Protein AF-A0A7J3M0U5-F1 (afdb_monomer_lite)

pLDDT: mean 81.84, std 6.8, range [41.41, 93.44]

Organism: Archaeoglobus fulgidus (NCBI:txid2234)

Secondary structure (DSSP, 8-state):
--EEEEEEETTEEEEEEHHHHHHHHHHHHHHHHHTSTHHHHHHHHIIIIIS-HHHHHHHTTT----BTTBS-HHHHHHHHHHHHHHHHHHHHHHHHHHHHHHTT---HHHHHHHHHHHHHHHHHHHHHHTT---HHHHHHHHHHHHHHHHHHHHHHTSHHHHHHTHHHHHHHHHHHHHHHHHHHTT-GGG----EEEEE-SSEEEEEETTEEEEEESSHHHHH--

Structure (mmCIF, N/CA/C/O backbone):
data_AF-A0A7J3M0U5-F1
#
_entry.id   AF-A0A7J3M0U5-F1
#
loop_
_atom_site.group_PDB
_atom_site.id
_atom_site.type_symbol
_atom_site.label_atom_id
_atom_site.label_alt_id
_atom_site.label_comp_id
_atom_site.label_asym_id
_atom_site.label_entity_id
_atom_site.label_seq_id
_atom_site.pdbx_PDB_ins_code
_atom_site.Cartn_x
_atom_site.Cartn_y
_atom_site.Cartn_z
_atom_site.occupancy
_atom_site.B_iso_or_equiv
_atom_site.auth_seq_id
_atom_site.auth_comp_id
_atom_site.auth_asym_id
_atom_site.auth_atom_id
_atom_site.pdbx_PDB_model_num
ATOM 1 N N . MET A 1 1 ? -5.307 12.695 -30.907 1.00 56.38 1 MET A N 1
ATOM 2 C CA . MET A 1 1 ? -5.272 14.128 -30.513 1.00 56.38 1 MET A CA 1
ATOM 3 C C . MET A 1 1 ? -5.378 14.338 -28.991 1.00 56.38 1 MET A C 1
ATOM 5 O O . MET A 1 1 ? -5.783 15.409 -28.566 1.00 56.38 1 MET A O 1
ATOM 9 N N . LEU A 1 2 ? -4.979 13.369 -28.152 1.00 79.44 2 LEU A N 1
ATOM 10 C CA . LEU A 1 2 ? -4.813 13.572 -26.697 1.00 79.44 2 LEU A CA 1
ATOM 11 C C . LEU A 1 2 ? -3.497 12.960 -26.191 1.00 79.44 2 LEU A C 1
ATOM 13 O O . LEU A 1 2 ? -3.316 12.782 -24.990 1.00 79.44 2 LEU A O 1
ATOM 17 N N . ASP A 1 3 ? -2.596 12.602 -27.104 1.00 85.06 3 ASP A N 1
ATOM 18 C CA . ASP A 1 3 ? -1.320 11.993 -26.756 1.00 85.06 3 ASP A CA 1
ATOM 19 C C . ASP A 1 3 ? -0.352 13.112 -26.386 1.00 85.06 3 ASP A C 1
ATOM 21 O O . ASP A 1 3 ? -0.123 14.038 -27.165 1.00 85.06 3 ASP A O 1
ATOM 25 N N . VAL A 1 4 ? 0.150 13.052 -25.159 1.00 86.69 4 VAL A N 1
ATOM 26 C CA . VAL A 1 4 ? 1.095 14.016 -24.604 1.00 86.69 4 VAL A CA 1
ATOM 27 C C . VAL A 1 4 ? 2.459 13.362 -24.495 1.00 86.69 4 VAL A C 1
ATOM 29 O O . VAL A 1 4 ? 2.565 12.177 -24.174 1.00 86.69 4 VAL A O 1
ATOM 32 N N . VAL A 1 5 ? 3.509 14.135 -24.762 1.00 86.81 5 VAL A N 1
ATOM 33 C CA . VAL A 1 5 ? 4.883 13.692 -24.520 1.00 86.81 5 VAL A CA 1
ATOM 34 C C . VAL A 1 5 ? 5.078 13.621 -23.010 1.00 86.81 5 VAL A C 1
ATOM 36 O O . VAL A 1 5 ? 5.038 14.635 -22.319 1.00 86.81 5 VAL A O 1
ATOM 39 N N . TRP A 1 6 ? 5.224 12.404 -22.500 1.00 82.94 6 TRP A N 1
ATOM 40 C CA . TRP A 1 6 ? 5.430 12.124 -21.084 1.00 82.94 6 TRP A CA 1
ATOM 41 C C . TRP A 1 6 ? 6.911 12.235 -20.709 1.00 82.94 6 TRP A C 1
ATOM 43 O O . TRP A 1 6 ? 7.239 12.772 -19.654 1.00 82.94 6 TRP A O 1
ATOM 53 N N . ALA A 1 7 ? 7.804 11.777 -21.589 1.00 82.56 7 ALA A N 1
ATOM 54 C CA . ALA A 1 7 ? 9.244 11.976 -21.465 1.00 82.56 7 ALA A CA 1
ATOM 55 C C . ALA A 1 7 ? 9.911 11.989 -22.844 1.00 82.56 7 ALA A C 1
ATOM 57 O O . ALA A 1 7 ? 9.445 11.327 -23.769 1.00 82.56 7 ALA A O 1
ATOM 58 N N . ASP A 1 8 ? 11.019 12.714 -22.954 1.00 83.44 8 ASP A N 1
ATOM 59 C CA . ASP A 1 8 ? 11.933 12.655 -24.092 1.00 83.44 8 ASP A CA 1
ATOM 60 C C . ASP A 1 8 ? 13.267 12.105 -23.584 1.00 83.44 8 ASP A C 1
ATOM 62 O O . ASP A 1 8 ? 13.863 12.659 -22.657 1.00 83.44 8 ASP A O 1
ATOM 66 N N . ILE A 1 9 ? 13.681 10.962 -24.127 1.00 80.12 9 ILE A N 1
ATOM 67 C CA . ILE A 1 9 ? 14.931 10.302 -23.762 1.00 80.12 9 ILE A CA 1
ATOM 68 C C . ILE A 1 9 ? 15.714 10.066 -25.045 1.00 80.12 9 ILE A C 1
ATOM 70 O O . ILE A 1 9 ? 15.295 9.278 -25.891 1.00 80.12 9 ILE A O 1
ATOM 74 N N . ASP A 1 10 ? 16.856 10.743 -25.170 1.00 74.19 10 ASP A N 1
ATOM 75 C CA . ASP A 1 10 ? 17.767 10.613 -26.316 1.00 74.19 10 ASP A CA 1
ATOM 76 C C . ASP A 1 10 ? 17.067 10.832 -27.676 1.00 74.19 10 ASP A C 1
ATOM 78 O O . ASP A 1 10 ? 17.268 10.095 -28.638 1.00 74.19 10 ASP A O 1
ATOM 82 N N . GLY A 1 11 ? 16.156 11.814 -27.743 1.00 76.19 11 GLY A N 1
ATOM 83 C CA . GLY A 1 11 ? 15.378 12.137 -28.944 1.00 76.19 11 GLY A CA 1
ATOM 84 C C . GLY A 1 11 ? 14.207 11.188 -29.215 1.00 76.19 11 GLY A C 1
ATOM 85 O O . GLY A 1 11 ? 13.473 11.373 -30.188 1.00 76.19 11 GLY A O 1
ATOM 86 N N . THR A 1 12 ? 14.000 10.177 -28.365 1.00 79.44 12 THR A N 1
ATOM 87 C CA . THR A 1 12 ? 12.830 9.301 -28.424 1.00 79.44 12 THR A CA 1
ATOM 88 C C . THR A 1 12 ? 11.736 9.832 -27.506 1.00 79.44 12 THR A C 1
ATOM 90 O O . THR A 1 12 ? 11.841 9.772 -26.278 1.00 79.44 12 THR A O 1
ATOM 93 N N . GLN A 1 13 ? 10.647 10.305 -28.110 1.00 84.25 13 GLN A N 1
ATOM 94 C CA . GLN A 1 13 ? 9.484 10.799 -27.379 1.00 84.25 13 GLN A CA 1
ATOM 95 C C . GLN A 1 13 ? 8.579 9.649 -26.941 1.00 84.25 13 GLN A C 1
ATOM 97 O O . GLN A 1 13 ? 7.956 8.966 -27.757 1.00 84.25 13 GLN A O 1
ATOM 102 N N . ILE A 1 14 ? 8.466 9.469 -25.629 1.00 83.81 14 ILE A N 1
ATOM 103 C CA . ILE A 1 14 ? 7.498 8.571 -25.010 1.00 83.81 14 ILE A CA 1
ATOM 104 C C . ILE A 1 14 ? 6.191 9.336 -24.874 1.00 83.81 14 ILE A C 1
ATOM 106 O O . ILE A 1 14 ? 6.097 10.302 -24.115 1.00 83.81 14 ILE A O 1
ATOM 110 N N . THR A 1 15 ? 5.175 8.901 -25.609 1.00 86.88 15 THR A N 1
ATOM 111 C CA . THR A 1 15 ? 3.845 9.507 -25.576 1.00 86.88 15 THR A CA 1
ATOM 112 C C . THR A 1 15 ? 2.877 8.659 -24.764 1.00 86.88 15 THR A C 1
ATOM 114 O O . THR A 1 15 ? 2.930 7.429 -24.780 1.00 86.88 15 THR A O 1
ATOM 117 N N . VAL A 1 16 ? 1.990 9.330 -24.033 1.00 86.94 16 VAL A N 1
ATOM 118 C CA . VAL A 1 16 ? 0.919 8.704 -23.254 1.00 86.94 16 VAL A CA 1
ATOM 119 C C . VAL A 1 16 ? -0.384 9.421 -23.567 1.00 86.94 16 VAL A C 1
ATOM 121 O O . VAL A 1 16 ? -0.421 10.644 -23.693 1.00 86.94 16 VAL A O 1
ATOM 124 N N . ASN A 1 17 ? -1.478 8.672 -23.672 1.00 90.62 17 ASN A N 1
ATOM 125 C CA . ASN A 1 17 ? -2.790 9.266 -23.869 1.00 90.62 17 ASN A CA 1
ATOM 126 C C . ASN A 1 17 ? -3.276 9.950 -22.578 1.00 90.62 17 ASN A C 1
ATOM 128 O O . ASN A 1 17 ? -3.555 9.281 -21.580 1.00 90.62 17 ASN A O 1
ATOM 132 N N . ALA A 1 18 ? -3.406 11.277 -22.597 1.00 88.56 18 ALA A N 1
ATOM 133 C CA . ALA A 1 18 ? -3.735 12.081 -21.420 1.00 88.56 18 ALA A CA 1
ATOM 134 C C . ALA A 1 18 ? -5.105 11.740 -20.813 1.00 88.56 18 ALA A C 1
ATOM 136 O O . ALA A 1 18 ? -5.267 11.794 -19.594 1.00 88.56 18 ALA A O 1
ATOM 137 N N . LEU A 1 19 ? -6.087 11.358 -21.635 1.00 90.44 19 LEU A N 1
ATOM 138 C CA . LEU A 1 19 ? -7.418 10.987 -21.150 1.00 90.44 19 LEU A CA 1
ATOM 139 C C . LEU A 1 19 ? -7.393 9.641 -20.429 1.00 90.44 19 LEU A C 1
ATOM 141 O O . LEU A 1 19 ? -7.948 9.522 -19.339 1.00 90.44 19 LEU A O 1
ATOM 145 N N . VAL A 1 20 ? -6.722 8.644 -21.011 1.00 90.44 20 VAL A N 1
ATOM 146 C CA . VAL A 1 20 ? -6.540 7.334 -20.367 1.00 90.44 20 VAL A CA 1
ATOM 147 C C . VAL A 1 20 ? -5.774 7.499 -19.058 1.00 90.44 20 VAL A C 1
ATOM 149 O O . VAL A 1 20 ? -6.175 6.929 -18.045 1.00 90.44 20 VAL A O 1
ATOM 152 N N . TYR A 1 21 ? -4.731 8.332 -19.058 1.00 89.19 21 TYR A N 1
ATOM 153 C CA . TYR A 1 21 ? -3.980 8.674 -17.854 1.00 89.19 21 TYR A CA 1
ATOM 154 C C . TYR A 1 21 ? -4.901 9.272 -16.783 1.00 89.19 21 TYR A C 1
ATOM 156 O O . TYR A 1 21 ? -5.018 8.719 -15.692 1.00 89.19 21 TYR A O 1
ATOM 164 N N . LEU A 1 22 ? -5.648 10.332 -17.104 1.00 90.62 22 LEU A N 1
ATOM 165 C CA . LEU A 1 22 ? -6.556 10.985 -16.160 1.00 90.62 22 LEU A CA 1
ATOM 166 C C . LEU A 1 22 ? -7.605 10.022 -15.580 1.00 90.62 22 LEU A C 1
ATOM 168 O O . LEU A 1 22 ? -7.763 9.943 -14.361 1.00 90.62 22 LEU A O 1
ATOM 172 N N . LEU A 1 23 ? -8.307 9.276 -16.437 1.00 93.44 23 LEU A N 1
ATOM 173 C CA . LEU A 1 23 ? -9.351 8.342 -16.008 1.00 93.44 23 LEU A CA 1
ATOM 174 C C . LEU A 1 23 ? -8.785 7.231 -15.118 1.00 93.44 23 LEU A C 1
ATOM 176 O O . LEU A 1 23 ? -9.397 6.873 -14.108 1.00 93.44 23 LEU A O 1
ATOM 180 N N . TRP A 1 24 ? -7.595 6.728 -15.448 1.00 92.44 24 TRP A N 1
ATOM 181 C CA . TRP A 1 24 ? -6.923 5.718 -14.640 1.00 92.44 24 TRP A CA 1
ATOM 182 C C . TRP A 1 24 ? -6.535 6.256 -13.263 1.00 92.44 24 TRP A C 1
ATOM 184 O O . TRP A 1 24 ? -6.755 5.579 -12.262 1.00 92.44 24 TRP A O 1
ATOM 194 N N . PHE A 1 25 ? -6.012 7.481 -13.174 1.00 88.94 25 PHE A N 1
ATOM 195 C CA . PHE A 1 25 ? -5.648 8.077 -11.886 1.00 88.94 25 PHE A CA 1
ATOM 196 C C . PHE A 1 25 ? -6.859 8.413 -11.013 1.00 88.94 25 PHE A C 1
ATOM 198 O O . PHE A 1 25 ? -6.782 8.250 -9.795 1.00 88.94 25 PHE A O 1
ATOM 205 N N . ILE A 1 26 ? -7.993 8.800 -11.606 1.00 92.06 26 ILE A N 1
ATOM 206 C CA . ILE A 1 26 ? -9.265 8.931 -10.875 1.00 92.06 26 ILE A CA 1
ATOM 207 C C . ILE A 1 26 ? -9.662 7.577 -10.278 1.00 92.06 26 ILE A C 1
ATOM 209 O O . ILE A 1 26 ? -9.984 7.486 -9.090 1.00 92.06 26 ILE A O 1
ATOM 213 N N . TRP A 1 27 ? -9.587 6.511 -11.077 1.00 90.88 27 TRP A N 1
ATOM 214 C CA . TRP A 1 27 ? -9.896 5.161 -10.619 1.00 90.88 27 TRP A CA 1
ATOM 215 C C . TRP A 1 27 ? -8.934 4.681 -9.519 1.00 90.88 27 TRP A C 1
ATOM 217 O O . TRP A 1 27 ? -9.378 4.208 -8.474 1.00 90.88 27 TRP A O 1
ATOM 227 N N . VAL A 1 28 ? -7.626 4.893 -9.684 1.00 89.50 28 VAL A N 1
ATOM 228 C CA . VAL A 1 28 ? -6.603 4.601 -8.666 1.00 89.50 28 VAL A CA 1
ATOM 229 C C . VAL A 1 28 ? -6.862 5.381 -7.374 1.00 89.50 28 VAL A C 1
ATOM 231 O O . VAL A 1 28 ? -6.772 4.807 -6.289 1.00 89.50 28 VAL A O 1
ATOM 234 N N . GLY A 1 29 ? -7.226 6.664 -7.462 1.00 87.50 29 GLY A N 1
ATOM 235 C CA . GLY A 1 29 ? -7.587 7.486 -6.304 1.00 87.50 29 GLY A CA 1
ATOM 236 C C . GLY A 1 29 ? -8.797 6.930 -5.550 1.00 87.50 29 GLY A C 1
ATOM 237 O O . GLY A 1 29 ? -8.783 6.836 -4.320 1.00 87.50 29 GLY A O 1
ATOM 238 N N . TRP A 1 30 ? -9.815 6.468 -6.277 1.00 88.44 30 TRP A N 1
ATOM 239 C CA . TRP A 1 30 ? -10.961 5.789 -5.678 1.00 88.44 30 TRP A CA 1
ATOM 240 C C . TRP A 1 30 ? -10.560 4.486 -4.966 1.00 88.44 30 TRP A C 1
ATOM 242 O O . TRP A 1 30 ? -10.993 4.245 -3.833 1.00 88.44 30 TRP A O 1
ATOM 252 N N . ILE A 1 31 ? -9.670 3.684 -5.555 1.00 86.12 31 ILE A N 1
ATOM 253 C CA . ILE A 1 31 ? -9.140 2.466 -4.922 1.00 86.12 31 ILE A CA 1
ATOM 254 C C . ILE A 1 31 ? -8.344 2.791 -3.651 1.00 86.12 31 ILE A C 1
ATOM 256 O O . ILE A 1 31 ? -8.542 2.140 -2.623 1.00 86.12 31 ILE A O 1
ATOM 260 N N . PHE A 1 32 ? -7.505 3.829 -3.669 1.00 81.12 32 PHE A N 1
ATOM 261 C CA . PHE A 1 32 ? -6.807 4.295 -2.467 1.00 81.12 32 PHE A CA 1
ATOM 262 C C . PHE A 1 32 ? -7.780 4.671 -1.343 1.00 81.12 32 PHE A C 1
ATOM 264 O O . PHE A 1 32 ? -7.514 4.368 -0.182 1.00 81.12 32 PHE A O 1
ATOM 271 N N . SER A 1 33 ? -8.925 5.274 -1.677 1.00 78.44 33 SER A N 1
ATOM 272 C CA . SER A 1 33 ? -9.932 5.668 -0.682 1.00 78.44 33 SER A CA 1
ATOM 273 C C . SER A 1 33 ? -10.712 4.493 -0.073 1.00 78.44 33 SER A C 1
ATOM 275 O O . SER A 1 33 ? -11.221 4.606 1.041 1.00 78.44 33 SER A O 1
ATOM 277 N N . THR A 1 34 ? -10.804 3.364 -0.782 1.00 77.94 34 THR A N 1
ATOM 278 C CA . THR A 1 34 ? -11.661 2.224 -0.409 1.00 77.94 34 THR A CA 1
ATOM 279 C C . THR A 1 34 ? -10.880 1.023 0.121 1.00 77.94 34 THR A C 1
ATOM 281 O O . THR A 1 34 ? -11.287 0.420 1.113 1.00 77.94 34 THR A O 1
ATOM 284 N N . VAL A 1 35 ? -9.763 0.680 -0.523 1.00 73.25 35 VAL A N 1
ATOM 285 C CA . VAL A 1 35 ? -8.939 -0.510 -0.237 1.00 73.25 35 VAL A CA 1
ATOM 286 C C . VAL A 1 35 ? -7.562 -0.123 0.327 1.00 73.25 35 VAL A C 1
ATOM 288 O O . VAL A 1 35 ? -6.865 -0.957 0.899 1.00 73.25 35 VAL A O 1
ATOM 291 N N . GLY A 1 36 ? -7.161 1.149 0.231 1.00 75.88 36 GLY A N 1
ATOM 292 C CA . GLY A 1 36 ? -5.897 1.639 0.783 1.00 75.88 36 GLY A CA 1
ATOM 293 C C . GLY A 1 36 ? -4.701 1.331 -0.120 1.00 75.88 36 GLY A C 1
ATOM 294 O O . GLY A 1 36 ? -4.696 1.692 -1.296 1.00 75.88 36 GLY A O 1
ATOM 295 N N . ALA A 1 37 ? -3.672 0.672 0.424 1.00 73.94 37 ALA A N 1
ATOM 296 C CA . ALA A 1 37 ? -2.373 0.472 -0.235 1.00 73.94 37 ALA A CA 1
ATOM 297 C C . ALA A 1 37 ? -2.440 -0.281 -1.582 1.00 73.94 37 ALA A C 1
ATOM 299 O O . ALA A 1 37 ? -1.549 -0.120 -2.415 1.00 73.94 37 ALA A O 1
ATOM 300 N N . PHE A 1 38 ? -3.519 -1.031 -1.841 1.00 78.81 38 PHE A N 1
ATOM 301 C CA . PHE A 1 38 ? -3.772 -1.673 -3.137 1.00 78.81 38 PHE A CA 1
ATOM 302 C C . PHE A 1 38 ? -3.800 -0.671 -4.308 1.00 78.81 38 PHE A C 1
ATOM 304 O O . PHE A 1 38 ? -3.402 -1.009 -5.422 1.00 78.81 38 PHE A O 1
ATOM 311 N N . GLY A 1 39 ? -4.179 0.589 -4.059 1.00 83.38 39 GLY A N 1
ATOM 312 C CA . GLY A 1 39 ? -4.137 1.642 -5.075 1.00 83.38 39 GLY A CA 1
ATOM 313 C C . GLY A 1 39 ? -2.733 1.873 -5.645 1.00 83.38 39 GLY A C 1
ATOM 314 O O . GLY A 1 39 ? -2.599 2.139 -6.837 1.00 83.38 39 GLY A O 1
ATOM 315 N N . GLY A 1 40 ? -1.678 1.697 -4.841 1.00 83.31 40 GLY A N 1
ATOM 316 C CA . GLY A 1 40 ? -0.290 1.848 -5.295 1.00 83.31 40 GLY A CA 1
ATOM 317 C C . GLY A 1 40 ? 0.124 0.738 -6.257 1.00 83.31 40 GLY A C 1
ATOM 318 O O . GLY A 1 40 ? 0.830 0.985 -7.233 1.00 83.31 40 GLY A O 1
ATOM 319 N N . ILE A 1 41 ? -0.399 -0.472 -6.044 1.00 82.81 41 ILE A N 1
ATOM 320 C CA . ILE A 1 41 ? -0.200 -1.597 -6.960 1.00 82.81 41 ILE A CA 1
ATOM 321 C C . ILE A 1 41 ? -0.892 -1.306 -8.294 1.00 82.81 41 ILE A C 1
ATOM 323 O O . ILE A 1 41 ? -0.276 -1.447 -9.349 1.00 82.81 41 ILE A O 1
ATOM 327 N N . MET A 1 42 ? -2.138 -0.823 -8.261 1.00 87.44 42 MET A N 1
ATOM 328 C CA . MET A 1 42 ? -2.875 -0.461 -9.477 1.00 87.44 42 MET A CA 1
ATOM 329 C C . MET A 1 42 ? -2.266 0.732 -10.226 1.00 87.44 42 MET A C 1
ATOM 331 O O . MET A 1 42 ? -2.313 0.767 -11.458 1.00 87.44 42 MET A O 1
ATOM 335 N N . ALA A 1 43 ? -1.646 1.678 -9.516 1.00 88.56 43 ALA A N 1
ATOM 336 C CA . ALA A 1 43 ? -0.833 2.722 -10.133 1.00 88.56 43 ALA A CA 1
ATOM 337 C C . ALA A 1 43 ? 0.347 2.102 -10.897 1.00 88.56 43 ALA A C 1
ATOM 339 O O . ALA A 1 43 ? 0.553 2.412 -12.069 1.00 88.56 43 ALA A O 1
ATOM 340 N N . GLY A 1 44 ? 1.070 1.159 -10.284 1.00 86.06 44 GLY A N 1
ATOM 341 C CA . GLY A 1 44 ? 2.156 0.426 -10.940 1.00 86.06 44 GLY A CA 1
ATOM 342 C C . GLY A 1 44 ? 1.713 -0.356 -12.174 1.00 86.06 44 GLY A C 1
ATOM 343 O O . GLY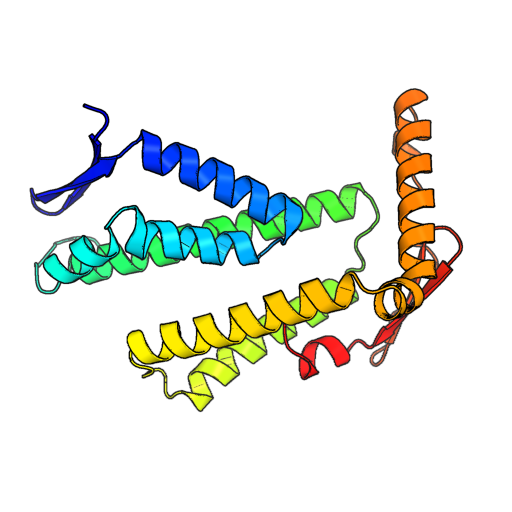 A 1 44 ? 2.344 -0.246 -13.224 1.00 86.06 44 GLY A O 1
ATOM 344 N N . VAL A 1 45 ? 0.594 -1.080 -12.083 1.00 85.81 45 VAL A N 1
ATOM 345 C CA . VAL A 1 45 ? 0.000 -1.796 -13.224 1.00 85.81 45 VAL A CA 1
ATOM 346 C C . VAL A 1 45 ? -0.352 -0.831 -14.357 1.00 85.81 45 VAL A C 1
ATOM 348 O O . VAL A 1 45 ? -0.048 -1.123 -15.514 1.00 85.81 45 VAL A O 1
ATOM 351 N N . GLY A 1 46 ? -0.925 0.333 -14.036 1.00 87.88 46 GLY A N 1
ATOM 352 C CA . GLY A 1 46 ? -1.240 1.378 -15.012 1.00 87.88 46 GLY A CA 1
ATOM 353 C C . GLY A 1 46 ? -0.019 1.834 -15.806 1.00 87.88 46 GLY A C 1
ATOM 354 O O . GLY A 1 46 ? -0.028 1.784 -17.032 1.00 87.88 46 GLY A O 1
ATOM 355 N N . HIS A 1 47 ? 1.065 2.192 -15.112 1.00 85.75 47 HIS A N 1
ATOM 356 C CA . HIS A 1 47 ? 2.310 2.619 -15.759 1.00 85.75 47 HIS A CA 1
ATOM 357 C C . HIS A 1 47 ? 2.931 1.526 -16.632 1.00 85.75 47 HIS A C 1
ATOM 359 O O . HIS A 1 47 ? 3.364 1.803 -17.748 1.00 85.75 47 HIS A O 1
ATOM 365 N N . LEU A 1 48 ? 2.964 0.285 -16.143 1.00 82.75 48 LEU A N 1
ATOM 366 C CA . LEU A 1 48 ? 3.629 -0.807 -16.851 1.00 82.75 48 LEU A CA 1
ATOM 367 C C . LEU A 1 48 ? 2.839 -1.301 -18.065 1.00 82.75 48 LEU A C 1
ATOM 369 O O . LEU A 1 48 ? 3.451 -1.570 -19.093 1.00 82.75 48 LEU A O 1
ATOM 373 N N . SER A 1 49 ? 1.514 -1.419 -17.951 1.00 82.88 49 SER A N 1
ATOM 374 C CA . SER A 1 49 ? 0.675 -2.075 -18.965 1.00 82.88 49 SER A CA 1
ATOM 375 C C . SER A 1 49 ? -0.259 -1.118 -19.704 1.00 82.88 49 SER A C 1
ATOM 377 O O . SER A 1 49 ? -0.278 -1.104 -20.927 1.00 82.88 49 SER A O 1
ATOM 379 N N . VAL A 1 50 ? -1.009 -0.279 -18.987 1.00 85.00 50 VAL A N 1
ATOM 380 C CA . VAL A 1 50 ? -2.083 0.541 -19.578 1.00 85.00 50 VAL A CA 1
ATOM 381 C C . VAL A 1 50 ? -1.533 1.740 -20.341 1.00 85.00 50 VAL A C 1
ATOM 383 O O . VAL A 1 50 ? -2.046 2.092 -21.398 1.00 85.00 50 VAL A O 1
ATOM 386 N N . PHE A 1 51 ? -0.476 2.361 -19.823 1.00 86.31 51 PHE A N 1
ATOM 387 C CA . PHE A 1 51 ? 0.189 3.491 -20.471 1.00 86.31 51 PHE A CA 1
ATOM 388 C C . PHE A 1 51 ? 1.325 3.050 -21.406 1.00 86.31 51 PHE A C 1
ATOM 390 O O . PHE A 1 51 ? 1.969 3.897 -22.015 1.00 86.31 51 PHE A O 1
ATOM 397 N N . GLY A 1 52 ? 1.606 1.742 -21.502 1.00 82.38 52 GLY A N 1
ATOM 398 C CA . GLY A 1 52 ? 2.644 1.187 -22.379 1.00 82.38 52 GLY A CA 1
ATOM 399 C C . GLY A 1 52 ? 4.083 1.567 -22.006 1.00 82.38 52 GLY A C 1
ATOM 400 O O . GLY A 1 52 ? 5.005 1.313 -22.780 1.00 82.38 52 GLY A O 1
ATOM 401 N N . ILE A 1 53 ? 4.319 2.166 -20.831 1.00 83.38 53 ILE A N 1
ATOM 402 C CA . ILE A 1 53 ? 5.661 2.620 -20.430 1.00 83.38 53 ILE A CA 1
ATOM 403 C C . ILE A 1 53 ? 6.577 1.414 -20.160 1.00 83.38 53 ILE A C 1
ATOM 405 O O . ILE A 1 53 ? 7.782 1.490 -20.387 1.00 83.38 53 ILE A O 1
ATOM 409 N N . GLY A 1 54 ? 6.017 0.268 -19.754 1.00 82.06 54 GLY A N 1
ATOM 410 C CA . GLY A 1 54 ? 6.761 -0.992 -19.653 1.00 82.06 54 GLY A CA 1
ATOM 411 C C . GLY A 1 54 ? 7.311 -1.473 -21.001 1.00 82.06 54 GLY A C 1
ATOM 412 O O . GLY A 1 54 ? 8.469 -1.889 -21.077 1.00 82.06 54 GLY A O 1
ATOM 413 N N . ASP A 1 55 ? 6.528 -1.344 -22.073 1.00 84.88 55 ASP A N 1
ATOM 414 C CA . ASP A 1 55 ? 6.958 -1.708 -23.428 1.00 84.88 55 ASP A CA 1
ATOM 415 C C . ASP A 1 55 ? 8.025 -0.743 -23.951 1.00 84.88 55 ASP A C 1
ATOM 417 O O . ASP A 1 55 ? 9.006 -1.168 -24.566 1.00 84.88 55 ASP A O 1
ATOM 421 N N . TRP A 1 56 ? 7.884 0.553 -23.657 1.00 82.88 56 TRP A N 1
ATOM 422 C CA . TRP A 1 56 ? 8.928 1.544 -23.924 1.00 82.88 56 TRP A CA 1
ATOM 423 C C . TRP A 1 56 ? 10.218 1.230 -23.167 1.00 82.88 56 TRP A C 1
ATOM 425 O O . TRP A 1 56 ? 11.290 1.232 -23.769 1.00 82.88 56 TRP A O 1
ATOM 435 N N . ALA A 1 57 ? 10.127 0.863 -21.887 1.00 83.00 57 ALA A N 1
ATOM 436 C CA . ALA A 1 57 ? 11.287 0.475 -21.090 1.00 83.00 57 ALA A CA 1
ATOM 437 C C . ALA A 1 57 ? 11.985 -0.756 -21.665 1.00 83.00 57 ALA A C 1
ATOM 439 O O . ALA A 1 57 ? 13.210 -0.795 -21.679 1.00 83.00 57 ALA A O 1
ATOM 440 N N . ALA A 1 58 ? 11.233 -1.733 -22.180 1.00 82.94 58 ALA A N 1
ATOM 441 C CA . ALA A 1 58 ? 11.798 -2.894 -22.858 1.00 82.94 58 ALA A CA 1
ATOM 442 C C . ALA A 1 58 ? 12.504 -2.520 -24.172 1.00 82.94 58 ALA A C 1
ATOM 444 O O . ALA A 1 58 ? 13.614 -2.993 -24.407 1.00 82.94 58 ALA A O 1
ATOM 445 N N . LYS A 1 59 ? 11.900 -1.647 -24.991 1.00 84.44 59 LYS A N 1
ATOM 446 C CA . LYS A 1 59 ? 12.485 -1.156 -26.255 1.00 84.44 59 LYS A CA 1
ATOM 447 C C . LYS A 1 59 ? 13.749 -0.322 -26.045 1.00 84.44 59 LYS A C 1
ATOM 449 O O . LYS A 1 59 ? 14.640 -0.353 -26.883 1.00 84.44 59 LYS A O 1
ATOM 454 N N . MET A 1 60 ? 13.824 0.407 -24.935 1.00 82.50 60 MET A N 1
ATOM 455 C CA . MET A 1 60 ? 14.946 1.284 -24.592 1.00 82.50 60 MET A CA 1
ATOM 456 C C . MET A 1 60 ? 16.071 0.582 -23.814 1.00 82.50 60 MET A C 1
ATOM 458 O O . MET A 1 60 ? 17.062 1.222 -23.458 1.00 82.50 60 MET A O 1
ATOM 462 N N . LYS A 1 61 ? 15.958 -0.726 -23.542 1.00 82.38 61 LYS A N 1
ATOM 463 C CA . LYS A 1 61 ? 17.061 -1.492 -22.941 1.00 82.38 61 LYS A CA 1
ATOM 464 C C . LYS A 1 61 ? 18.269 -1.498 -23.875 1.00 82.38 61 LYS A C 1
ATOM 466 O O . LYS A 1 61 ? 18.153 -1.836 -25.047 1.00 82.38 61 LYS A O 1
ATOM 471 N N . GLY A 1 62 ? 19.435 -1.169 -23.335 1.00 79.62 62 GLY A N 1
ATOM 472 C CA . GLY A 1 62 ? 20.700 -1.084 -24.059 1.00 79.62 62 GLY A CA 1
ATOM 473 C C . GLY A 1 62 ? 20.967 0.269 -24.723 1.00 79.62 62 GLY A C 1
ATOM 474 O O . GLY A 1 62 ? 22.087 0.485 -25.188 1.00 79.62 62 GLY A O 1
ATOM 475 N N . VAL A 1 63 ? 19.995 1.192 -24.746 1.00 83.62 63 VAL A N 1
ATOM 476 C CA . VAL A 1 63 ? 20.210 2.558 -25.249 1.00 83.62 63 VAL A CA 1
ATOM 477 C C . VAL A 1 63 ? 21.022 3.333 -24.218 1.00 83.62 63 VAL A C 1
ATOM 479 O O . VAL A 1 63 ? 20.595 3.505 -23.071 1.00 83.62 63 VAL A O 1
ATOM 482 N N . LYS A 1 64 ? 22.219 3.770 -24.622 1.00 83.25 64 LYS A N 1
ATOM 483 C CA . LYS A 1 64 ? 23.150 4.471 -23.740 1.00 83.25 64 LYS A CA 1
ATOM 484 C C . LYS A 1 64 ? 22.719 5.915 -23.556 1.00 83.25 64 LYS A C 1
ATOM 486 O O . LYS A 1 64 ? 22.671 6.668 -24.516 1.00 83.25 64 LYS A O 1
ATOM 491 N N . VAL A 1 65 ? 22.496 6.302 -22.309 1.00 81.88 65 VAL A N 1
ATOM 492 C CA . VAL A 1 65 ? 22.175 7.682 -21.930 1.00 81.88 65 VAL A CA 1
ATOM 493 C C . VAL A 1 65 ? 23.223 8.215 -20.970 1.00 81.88 65 VAL A C 1
ATOM 495 O O . VAL A 1 65 ? 23.809 7.455 -20.203 1.00 81.88 65 VAL A O 1
ATOM 498 N N . ASN A 1 66 ? 23.460 9.524 -21.011 1.00 79.56 66 ASN A N 1
ATOM 499 C CA . ASN A 1 66 ? 24.349 10.204 -20.074 1.00 79.56 66 ASN A CA 1
ATOM 500 C C . ASN A 1 66 ? 23.528 10.976 -19.033 1.00 79.56 66 ASN A C 1
ATOM 502 O O . ASN A 1 66 ? 23.490 12.205 -19.031 1.00 79.56 66 ASN A O 1
ATOM 506 N N . ILE A 1 67 ? 22.817 10.234 -18.184 1.00 78.94 67 ILE A N 1
ATOM 507 C CA . ILE A 1 67 ? 22.043 10.782 -17.066 1.00 78.94 67 ILE A CA 1
ATOM 508 C C . ILE A 1 67 ? 22.817 10.461 -15.777 1.00 78.94 67 ILE A C 1
ATOM 510 O O . ILE A 1 67 ? 23.297 9.336 -15.633 1.00 78.94 67 ILE A O 1
ATOM 514 N N . PRO A 1 68 ? 22.957 11.389 -14.811 1.00 79.94 68 PRO A N 1
ATOM 515 C CA . PRO A 1 68 ? 23.654 11.102 -13.560 1.00 79.94 68 PRO A CA 1
ATOM 516 C C . PRO A 1 68 ? 23.109 9.838 -12.874 1.00 79.94 68 PRO A C 1
ATOM 518 O O . PRO A 1 68 ? 21.933 9.766 -12.523 1.00 79.94 68 PRO A O 1
ATOM 521 N N . GLY A 1 69 ? 23.965 8.827 -12.702 1.00 80.50 69 GLY A N 1
ATOM 522 C CA . GLY A 1 69 ? 23.605 7.544 -12.084 1.00 80.50 69 GLY A CA 1
ATOM 523 C C . GLY A 1 69 ? 22.983 6.496 -13.019 1.00 80.50 69 GLY A C 1
ATOM 524 O O . GLY A 1 69 ? 22.727 5.380 -12.565 1.00 80.50 69 GLY A O 1
ATOM 525 N N . TYR A 1 70 ? 22.787 6.797 -14.309 1.00 83.69 70 TYR A N 1
ATOM 526 C CA . TYR A 1 70 ? 22.202 5.874 -15.285 1.00 83.69 70 TYR A CA 1
ATOM 527 C C . TYR A 1 70 ? 22.963 5.877 -16.609 1.00 83.69 70 TYR A C 1
ATOM 529 O O . TYR A 1 70 ? 23.204 6.918 -17.208 1.00 83.69 70 TYR A O 1
ATOM 537 N N . THR A 1 71 ? 23.279 4.680 -17.095 1.00 83.06 71 THR A N 1
ATOM 538 C CA . THR A 1 71 ? 23.909 4.450 -18.404 1.00 83.06 71 THR A CA 1
ATOM 539 C C . THR A 1 71 ? 22.979 3.751 -19.393 1.00 83.06 71 THR A C 1
ATOM 541 O O . THR A 1 71 ? 23.364 3.544 -20.538 1.00 83.06 71 THR A O 1
ATOM 544 N N . ASP A 1 72 ? 21.771 3.381 -18.957 1.00 86.69 72 ASP A N 1
ATOM 545 C CA . ASP A 1 72 ? 20.779 2.620 -19.718 1.00 86.69 72 ASP A CA 1
ATOM 546 C C . ASP A 1 72 ? 19.404 3.290 -19.590 1.00 86.69 72 ASP A C 1
ATOM 548 O O . ASP A 1 72 ? 18.897 3.478 -18.476 1.00 86.69 72 ASP A O 1
ATOM 552 N N . ALA A 1 73 ? 18.812 3.660 -20.727 1.00 84.19 73 ALA A N 1
ATOM 553 C CA . ALA A 1 73 ? 17.527 4.355 -20.787 1.00 84.19 73 ALA A CA 1
ATOM 554 C C . ALA A 1 73 ? 16.368 3.499 -20.252 1.00 84.19 73 ALA A C 1
ATOM 556 O O . ALA A 1 73 ? 15.516 3.996 -19.514 1.00 84.19 73 ALA A O 1
ATOM 557 N N . GLY A 1 74 ? 16.346 2.202 -20.572 1.00 84.94 74 GLY A N 1
ATOM 558 C CA . GLY A 1 74 ? 15.322 1.272 -20.092 1.00 84.94 74 GLY A CA 1
ATOM 559 C C . GLY A 1 74 ? 15.343 1.106 -18.569 1.00 84.94 74 GLY A C 1
ATOM 560 O O . GLY A 1 74 ? 14.289 1.070 -17.922 1.00 84.94 74 GLY A O 1
ATOM 561 N N . LYS A 1 75 ? 16.539 1.062 -17.970 1.00 84.06 75 LYS A N 1
ATOM 562 C CA . LYS A 1 75 ? 16.734 1.046 -16.516 1.00 84.06 75 LYS A CA 1
ATOM 563 C C . LYS A 1 75 ? 16.287 2.361 -15.884 1.00 84.06 75 LYS A C 1
ATOM 565 O O . LYS A 1 75 ? 15.529 2.321 -14.920 1.00 84.06 75 LYS A O 1
ATOM 570 N N . TYR A 1 76 ? 16.688 3.499 -16.450 1.00 87.38 76 TYR A N 1
ATOM 571 C CA . TYR A 1 76 ? 16.259 4.821 -15.984 1.00 87.38 76 TYR A CA 1
ATOM 572 C C . TYR A 1 76 ? 14.731 4.955 -15.955 1.00 87.38 76 TYR A C 1
ATOM 574 O O . TYR A 1 76 ? 14.152 5.385 -14.953 1.00 87.38 76 TYR A O 1
ATOM 582 N N . LEU A 1 77 ? 14.068 4.512 -17.024 1.00 85.00 77 LEU A N 1
ATOM 583 C CA . LEU A 1 77 ? 12.616 4.537 -17.136 1.00 85.00 77 LEU A CA 1
ATOM 584 C C . LEU A 1 77 ? 11.948 3.629 -16.092 1.00 85.00 77 LEU A C 1
ATOM 586 O O . LEU A 1 77 ? 11.024 4.046 -15.393 1.00 85.00 77 LEU A O 1
ATOM 590 N N . THR A 1 78 ? 12.457 2.405 -15.932 1.00 84.38 78 THR A N 1
ATOM 591 C CA . THR A 1 78 ? 11.945 1.443 -14.944 1.00 84.38 78 THR A CA 1
ATOM 592 C C . THR A 1 78 ? 12.090 1.965 -13.512 1.00 84.38 78 THR A C 1
ATOM 594 O O . THR A 1 78 ? 11.144 1.883 -12.723 1.00 84.38 78 THR A O 1
ATOM 597 N N . ASP A 1 79 ? 13.253 2.513 -13.166 1.00 85.81 79 ASP A N 1
ATOM 598 C CA . ASP A 1 79 ? 13.538 2.983 -11.810 1.00 85.81 79 ASP A CA 1
ATOM 599 C C . ASP A 1 79 ? 12.772 4.273 -11.486 1.00 85.81 79 ASP A C 1
ATOM 601 O O . ASP A 1 79 ? 12.284 4.423 -10.367 1.00 85.81 79 ASP A O 1
ATOM 605 N N . THR A 1 80 ? 12.538 5.143 -12.473 1.00 85.81 80 THR A N 1
ATOM 606 C CA . THR A 1 80 ? 11.700 6.344 -12.312 1.00 85.81 80 THR A CA 1
ATOM 607 C C . THR A 1 80 ? 10.244 5.981 -12.008 1.00 85.81 80 THR A C 1
ATOM 609 O O . THR A 1 80 ? 9.641 6.559 -11.103 1.00 85.81 80 THR A O 1
ATOM 612 N N . ILE A 1 81 ? 9.682 4.973 -12.687 1.00 84.25 81 ILE A N 1
ATOM 613 C CA . ILE A 1 81 ? 8.327 4.467 -12.397 1.00 84.25 81 ILE A CA 1
ATOM 614 C C . ILE A 1 81 ? 8.263 3.860 -10.992 1.00 84.25 81 ILE A C 1
ATOM 616 O O . ILE A 1 81 ? 7.325 4.119 -10.235 1.00 84.25 81 ILE A O 1
ATOM 620 N N . ARG A 1 82 ? 9.257 3.043 -10.620 1.00 83.94 82 ARG A N 1
ATOM 621 C CA . ARG A 1 82 ? 9.327 2.426 -9.285 1.00 83.94 82 ARG A CA 1
ATOM 622 C C . ARG A 1 82 ? 9.426 3.475 -8.188 1.00 83.94 82 ARG A C 1
ATOM 624 O O . ARG A 1 82 ? 8.710 3.381 -7.189 1.00 83.94 82 ARG A O 1
ATOM 631 N N . PHE A 1 83 ? 10.277 4.474 -8.387 1.00 86.94 83 PHE A N 1
ATOM 632 C CA . PHE A 1 83 ? 10.437 5.585 -7.464 1.00 86.94 83 PHE A CA 1
ATOM 633 C C . PHE A 1 83 ? 9.137 6.383 -7.341 1.00 86.94 83 PHE A C 1
ATOM 635 O O . PHE A 1 83 ? 8.642 6.550 -6.230 1.00 86.94 83 PHE A O 1
ATOM 642 N N . GLY A 1 84 ? 8.518 6.768 -8.462 1.00 86.44 84 GLY A N 1
ATOM 643 C CA . GLY A 1 84 ? 7.243 7.490 -8.476 1.00 86.44 84 GLY A CA 1
ATOM 644 C C . GLY A 1 84 ? 6.129 6.757 -7.721 1.00 86.44 84 GLY A C 1
ATOM 645 O O . GLY A 1 84 ? 5.489 7.339 -6.845 1.00 86.44 84 GLY A O 1
ATOM 646 N N . ASN A 1 85 ? 5.951 5.456 -7.972 1.00 85.62 85 ASN A N 1
ATOM 647 C CA . ASN A 1 85 ? 4.955 4.644 -7.259 1.00 85.62 85 ASN A CA 1
ATOM 648 C C . ASN A 1 85 ? 5.261 4.511 -5.758 1.00 85.62 85 ASN A C 1
ATOM 650 O O . ASN A 1 85 ? 4.344 4.517 -4.930 1.00 85.62 85 ASN A O 1
ATOM 654 N N . SER A 1 86 ? 6.541 4.403 -5.391 1.00 84.25 86 SER A N 1
ATOM 655 C CA . SER A 1 86 ? 6.965 4.322 -3.987 1.00 84.25 86 SER A CA 1
ATOM 656 C C . SER A 1 86 ? 6.672 5.630 -3.258 1.00 84.25 86 SER A C 1
ATOM 658 O O . SER A 1 86 ? 6.046 5.620 -2.200 1.00 84.25 86 SER A O 1
ATOM 660 N N . VAL A 1 87 ? 7.028 6.758 -3.874 1.00 87.06 87 VAL A N 1
ATOM 661 C CA . VAL A 1 87 ? 6.751 8.105 -3.369 1.00 87.06 87 VAL A CA 1
ATOM 662 C C . VAL A 1 87 ? 5.247 8.315 -3.196 1.00 87.06 87 VAL A C 1
ATOM 664 O O . VAL A 1 87 ? 4.808 8.708 -2.117 1.00 87.06 87 VAL A O 1
ATOM 667 N N . GLN A 1 88 ? 4.438 7.978 -4.203 1.00 84.50 88 GLN A N 1
ATOM 668 C CA . GLN A 1 88 ? 2.977 8.058 -4.116 1.00 84.50 88 GLN A CA 1
ATOM 669 C C . GLN A 1 88 ? 2.428 7.235 -2.941 1.00 84.50 88 GLN A C 1
ATOM 671 O O . GLN A 1 88 ? 1.567 7.701 -2.192 1.00 84.50 88 GLN A O 1
ATOM 676 N N . THR A 1 89 ? 2.945 6.021 -2.751 1.00 82.81 89 THR A N 1
ATOM 677 C CA . THR A 1 89 ? 2.535 5.138 -1.653 1.00 82.81 89 THR A CA 1
ATOM 678 C C . THR A 1 89 ? 2.913 5.727 -0.291 1.00 82.81 89 THR A C 1
ATOM 680 O O . THR A 1 89 ? 2.094 5.710 0.629 1.00 82.81 89 THR A O 1
ATOM 683 N N . TRP A 1 90 ? 4.110 6.305 -0.160 1.00 84.81 90 TRP A N 1
ATOM 684 C CA . TRP A 1 90 ? 4.565 6.950 1.074 1.00 84.81 90 TRP A CA 1
ATOM 685 C C . TRP A 1 90 ? 3.746 8.188 1.418 1.00 84.81 90 TRP A C 1
ATOM 687 O O . TRP A 1 90 ? 3.273 8.301 2.548 1.00 84.81 90 TRP A O 1
ATOM 697 N N . PHE A 1 91 ? 3.515 9.083 0.456 1.00 87.25 91 PHE A N 1
ATOM 698 C CA . PHE A 1 91 ? 2.688 10.268 0.680 1.00 87.25 91 PHE A CA 1
ATOM 699 C C . PHE A 1 91 ? 1.270 9.886 1.104 1.00 87.25 91 PHE A C 1
ATOM 701 O O . PHE A 1 91 ? 0.751 10.461 2.061 1.00 87.25 91 PHE A O 1
ATOM 708 N N . ASN A 1 92 ? 0.670 8.868 0.480 1.00 84.50 92 ASN A N 1
ATOM 709 C CA . ASN A 1 92 ? -0.645 8.380 0.893 1.00 84.50 92 ASN A CA 1
ATOM 710 C C . ASN A 1 92 ? -0.636 7.768 2.298 1.00 84.50 92 ASN A C 1
ATOM 712 O O . ASN A 1 92 ? -1.568 8.012 3.069 1.00 84.50 92 ASN A O 1
ATOM 716 N N . ALA A 1 93 ? 0.399 7.010 2.665 1.00 83.75 93 ALA A N 1
ATOM 717 C CA . ALA A 1 93 ? 0.533 6.455 4.010 1.00 83.75 93 ALA A CA 1
ATOM 718 C C . ALA A 1 93 ? 0.702 7.557 5.072 1.00 83.75 93 ALA A C 1
ATOM 720 O O . ALA A 1 93 ? 0.049 7.513 6.117 1.00 83.75 93 ALA A O 1
ATOM 721 N N . ILE A 1 94 ? 1.516 8.579 4.788 1.00 88.31 94 ILE A N 1
ATOM 722 C CA . ILE A 1 94 ? 1.729 9.736 5.668 1.00 88.31 94 ILE A CA 1
ATOM 723 C C . ILE A 1 94 ? 0.432 10.533 5.816 1.00 88.31 94 ILE A C 1
ATOM 725 O O . ILE A 1 94 ? -0.034 10.739 6.936 1.00 88.31 94 ILE A O 1
ATOM 729 N N . ALA A 1 95 ? -0.193 10.924 4.703 1.00 86.00 95 ALA A N 1
ATOM 730 C CA . ALA A 1 95 ? -1.445 11.676 4.709 1.00 86.00 95 ALA A CA 1
ATOM 731 C C . ALA A 1 95 ? -2.551 10.916 5.456 1.00 86.00 95 ALA A C 1
ATOM 733 O O . ALA A 1 95 ? -3.271 11.494 6.270 1.00 86.00 95 ALA A O 1
ATOM 734 N N . SER A 1 96 ? -2.644 9.599 5.249 1.00 83.38 96 SER A N 1
ATOM 735 C CA . SER A 1 96 ? -3.572 8.742 5.989 1.00 83.38 96 SER A CA 1
ATOM 736 C C . SER A 1 96 ? -3.248 8.733 7.478 1.00 83.38 96 SER A C 1
ATOM 738 O O . SER A 1 96 ? -4.136 8.959 8.289 1.00 83.38 96 SER A O 1
ATOM 740 N N . THR A 1 97 ? -1.989 8.552 7.867 1.00 85.56 97 THR A N 1
ATOM 741 C CA . THR A 1 97 ? -1.597 8.532 9.285 1.00 85.56 97 THR A CA 1
ATOM 742 C C . THR A 1 97 ? -1.944 9.848 9.983 1.00 85.56 97 THR A C 1
ATOM 744 O O . THR A 1 97 ? -2.534 9.829 11.064 1.00 85.56 97 THR A O 1
ATOM 747 N N . ILE A 1 98 ? -1.672 10.989 9.340 1.00 86.69 98 ILE A N 1
ATOM 748 C CA . ILE A 1 98 ? -2.036 12.318 9.850 1.00 86.69 98 ILE A CA 1
ATOM 749 C C . ILE A 1 98 ? -3.559 12.437 9.982 1.00 86.69 98 ILE A C 1
ATOM 751 O O . ILE A 1 98 ? -4.053 12.836 11.033 1.00 86.69 98 ILE A O 1
ATOM 755 N N . ASN A 1 99 ? -4.322 12.024 8.968 1.00 85.31 99 ASN A N 1
ATOM 756 C CA . ASN A 1 99 ? -5.785 12.034 9.025 1.00 85.31 99 ASN A CA 1
ATOM 757 C C . ASN A 1 99 ? -6.336 11.171 10.168 1.00 85.31 99 ASN A C 1
ATOM 759 O O . ASN A 1 99 ? -7.240 11.598 10.886 1.00 85.31 99 ASN A O 1
ATOM 763 N N . TRP A 1 100 ? -5.787 9.976 10.380 1.00 83.69 100 TRP A N 1
ATOM 764 C CA . TRP A 1 100 ? -6.203 9.085 11.467 1.00 83.69 100 TRP A CA 1
ATOM 765 C C . TRP A 1 100 ? -5.842 9.649 12.843 1.00 83.69 100 TRP A C 1
ATOM 767 O O . TRP A 1 100 ? -6.614 9.488 13.792 1.00 83.69 100 TRP A O 1
ATOM 777 N N . GLN A 1 101 ? -4.711 10.348 12.940 1.00 83.75 101 GLN A N 1
ATOM 778 C CA . GLN A 1 101 ? -4.297 11.058 14.145 1.00 83.75 101 GLN A CA 1
ATOM 779 C C . GLN A 1 101 ? -5.222 12.245 14.443 1.00 83.75 101 GLN A C 1
ATOM 781 O O . GLN A 1 101 ? -5.701 12.371 15.568 1.00 83.75 101 GLN A O 1
ATOM 786 N N . MET A 1 102 ? -5.554 13.065 13.440 1.00 81.50 102 MET A N 1
ATOM 787 C CA . MET A 1 102 ? -6.507 14.177 13.583 1.00 81.50 102 MET A CA 1
ATOM 788 C C . MET A 1 102 ? -7.906 13.686 13.975 1.00 81.50 102 MET A C 1
ATOM 790 O O . MET A 1 102 ? -8.593 14.326 14.766 1.00 81.50 102 MET A O 1
ATOM 794 N N . GLN A 1 103 ? -8.312 12.511 13.485 1.00 79.81 103 GLN A N 1
ATOM 795 C CA . GLN A 1 103 ? -9.558 11.850 13.886 1.00 79.81 103 GLN A CA 1
ATOM 796 C C . GLN A 1 103 ? -9.480 11.168 15.264 1.00 79.81 103 GLN A C 1
ATOM 798 O O . GLN A 1 103 ? -10.486 10.629 15.720 1.00 79.81 103 GLN A O 1
ATOM 803 N N . LYS A 1 104 ? -8.310 11.155 15.921 1.00 82.56 104 LYS A N 1
ATOM 804 C CA . LYS A 1 104 ? -8.035 10.462 17.194 1.00 82.56 104 LYS A CA 1
ATOM 805 C C . LYS A 1 104 ? -8.344 8.952 17.155 1.00 82.56 104 LYS A C 1
ATOM 807 O O . LYS A 1 104 ? -8.736 8.352 18.156 1.00 82.56 104 LYS A O 1
ATOM 812 N N . ARG A 1 105 ? -8.164 8.332 15.983 1.00 82.56 105 ARG A N 1
ATOM 813 C CA . ARG A 1 105 ? -8.424 6.902 15.706 1.00 82.56 105 ARG A CA 1
ATOM 814 C C . ARG A 1 105 ? -7.153 6.078 15.529 1.00 82.56 105 ARG A C 1
ATOM 816 O O . ARG A 1 105 ? -7.233 4.887 15.234 1.00 82.56 105 ARG A O 1
ATOM 823 N N . LEU A 1 106 ? -5.983 6.699 15.649 1.00 82.50 106 LEU A N 1
ATOM 824 C CA . LEU A 1 106 ? -4.716 6.025 15.413 1.00 82.50 106 LEU A CA 1
ATOM 825 C C . LEU A 1 106 ? -4.361 5.090 16.577 1.00 82.50 106 LEU A C 1
ATOM 827 O O . LEU A 1 106 ? -3.992 5.533 17.663 1.00 82.50 106 LEU A O 1
ATOM 831 N N . VAL A 1 107 ? -4.398 3.782 16.322 1.00 83.62 107 VAL A N 1
ATOM 832 C CA . VAL A 1 107 ? -3.794 2.779 17.210 1.00 83.62 107 VAL A CA 1
ATOM 833 C C . VAL A 1 107 ? -2.328 2.612 16.806 1.00 83.62 107 VAL A C 1
ATOM 835 O O . VAL A 1 107 ? -1.970 1.694 16.068 1.00 83.62 107 VAL A O 1
ATOM 838 N N . TRP A 1 108 ? -1.470 3.535 17.248 1.00 82.56 108 TRP A N 1
ATOM 839 C CA . TRP A 1 108 ? -0.072 3.601 16.800 1.00 82.56 108 TRP A CA 1
ATOM 840 C C . TRP A 1 108 ? 0.738 2.299 16.994 1.00 82.56 108 TRP A C 1
ATOM 842 O O . TRP A 1 108 ? 1.494 1.971 16.078 1.00 82.56 108 TRP A O 1
ATOM 852 N N . PRO A 1 109 ? 0.569 1.488 18.069 1.00 83.19 109 PRO A N 1
ATOM 853 C CA . PRO A 1 109 ? 1.342 0.250 18.216 1.00 83.19 109 PR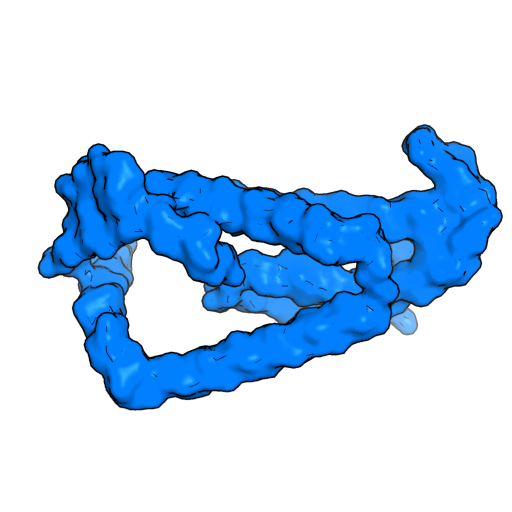O A CA 1
ATOM 854 C C . PRO A 1 109 ? 0.994 -0.777 17.137 1.00 83.19 109 PRO A C 1
ATOM 856 O O . PRO A 1 109 ? 1.869 -1.462 16.612 1.00 83.19 109 PRO A O 1
ATOM 859 N N . ALA A 1 110 ? -0.286 -0.844 16.760 1.00 81.25 110 ALA A N 1
ATOM 860 C CA . ALA A 1 110 ? -0.747 -1.712 15.686 1.00 81.25 110 ALA A CA 1
ATOM 861 C C . ALA A 1 110 ? -0.199 -1.247 14.332 1.00 81.25 110 ALA A C 1
ATOM 863 O O . ALA A 1 110 ? 0.237 -2.075 13.538 1.00 81.25 110 ALA A O 1
ATOM 864 N N . GLY A 1 111 ? -0.160 0.071 14.098 1.00 82.00 111 GLY A N 1
ATOM 865 C CA . GLY A 1 111 ? 0.445 0.654 12.899 1.00 82.00 111 GLY A CA 1
ATOM 866 C C . GLY A 1 111 ? 1.929 0.304 12.754 1.00 82.00 111 GLY A C 1
ATOM 867 O O . GLY A 1 111 ? 2.354 -0.109 11.679 1.00 82.00 111 GLY A O 1
ATOM 868 N N . ILE A 1 112 ? 2.705 0.394 13.840 1.00 84.25 112 ILE A N 1
ATOM 869 C CA . ILE A 1 112 ? 4.128 0.017 13.840 1.00 84.25 112 ILE A CA 1
ATOM 870 C C . ILE A 1 112 ? 4.302 -1.484 13.600 1.00 84.25 112 ILE A C 1
ATOM 872 O O . ILE A 1 112 ? 5.112 -1.869 12.761 1.00 84.25 112 ILE A O 1
ATOM 876 N N . SER A 1 113 ? 3.534 -2.328 14.295 1.00 83.19 113 SER A N 1
ATOM 877 C CA . SER A 1 113 ? 3.593 -3.783 14.111 1.00 83.19 113 SER A CA 1
ATOM 878 C C . SER A 1 113 ? 3.299 -4.184 12.660 1.00 83.19 113 SER A C 1
ATOM 880 O O . SER A 1 113 ? 4.076 -4.919 12.054 1.00 83.19 113 SER A O 1
ATOM 882 N N . LEU A 1 114 ? 2.241 -3.626 12.063 1.00 81.31 114 LEU A N 1
ATOM 883 C CA . LEU A 1 114 ? 1.904 -3.838 10.652 1.00 81.31 114 LEU A CA 1
ATOM 884 C C . LEU A 1 114 ? 3.009 -3.342 9.710 1.00 81.31 114 LEU A C 1
ATOM 886 O O . LEU A 1 114 ? 3.348 -4.031 8.751 1.00 81.31 114 LEU A O 1
ATOM 890 N N . GLY A 1 115 ? 3.593 -2.174 9.991 1.00 82.94 115 GLY A N 1
ATOM 891 C CA . GLY A 1 115 ? 4.695 -1.621 9.202 1.00 82.94 115 GLY A CA 1
ATOM 892 C C . GLY A 1 115 ? 5.938 -2.514 9.218 1.00 82.94 115 GLY A C 1
ATOM 893 O O . GLY A 1 115 ? 6.481 -2.832 8.162 1.00 82.94 115 GLY A O 1
ATOM 894 N N . ILE A 1 116 ? 6.352 -2.978 10.401 1.00 84.94 116 ILE A N 1
ATOM 895 C CA . ILE A 1 116 ? 7.483 -3.904 10.561 1.00 84.94 116 ILE A CA 1
ATOM 896 C C . ILE A 1 116 ? 7.185 -5.235 9.865 1.00 84.94 116 ILE A C 1
ATOM 898 O O . ILE A 1 116 ? 8.030 -5.736 9.125 1.00 84.94 116 ILE A O 1
ATOM 902 N N . GLY A 1 117 ? 5.981 -5.782 10.052 1.00 82.25 117 GLY A N 1
ATOM 903 C CA . GLY A 1 117 ? 5.546 -7.015 9.396 1.00 82.25 117 GLY A CA 1
ATOM 904 C C . GLY A 1 117 ? 5.608 -6.916 7.874 1.00 82.25 117 GLY A C 1
ATOM 905 O O . GLY A 1 117 ? 6.103 -7.833 7.224 1.00 82.25 117 GLY A O 1
ATOM 906 N N . GLY A 1 118 ? 5.201 -5.776 7.308 1.00 81.12 118 GLY A N 1
ATOM 907 C CA . GLY A 1 118 ? 5.306 -5.510 5.873 1.00 81.12 118 GLY A CA 1
ATOM 908 C C . GLY A 1 118 ? 6.751 -5.501 5.363 1.00 81.12 118 GLY A C 1
ATOM 909 O O . GLY A 1 118 ? 7.048 -6.142 4.356 1.00 81.12 118 GLY A O 1
ATOM 910 N N . VAL A 1 119 ? 7.668 -4.829 6.071 1.00 83.44 119 VAL A N 1
ATOM 911 C CA . VAL A 1 119 ? 9.096 -4.783 5.698 1.00 83.44 119 VAL A CA 1
ATOM 912 C C . VAL A 1 119 ? 9.736 -6.168 5.788 1.00 83.44 119 VAL A C 1
ATOM 914 O O . VAL A 1 119 ? 10.408 -6.599 4.851 1.00 83.44 119 VAL A O 1
ATOM 917 N N . LEU A 1 120 ? 9.501 -6.888 6.889 1.00 83.81 120 LEU A N 1
ATOM 918 C CA . LEU A 1 120 ? 10.024 -8.242 7.075 1.00 83.81 120 LEU A CA 1
ATOM 919 C C . LEU A 1 120 ? 9.456 -9.206 6.032 1.00 83.81 120 LEU A C 1
ATOM 921 O O . LEU A 1 120 ? 10.214 -9.965 5.435 1.00 83.81 120 LEU A O 1
ATOM 925 N N . GLY A 1 121 ? 8.151 -9.142 5.758 1.00 81.69 121 GLY A N 1
ATOM 926 C CA . GLY A 1 121 ? 7.501 -9.960 4.735 1.00 81.69 121 GLY A CA 1
ATOM 927 C C . GLY A 1 121 ? 8.083 -9.720 3.341 1.00 81.69 121 GLY A C 1
ATOM 928 O O . GLY A 1 121 ? 8.410 -10.678 2.639 1.00 81.69 121 GLY A O 1
ATOM 929 N N . ALA A 1 122 ? 8.298 -8.456 2.961 1.00 79.00 122 ALA A N 1
ATOM 930 C CA . ALA A 1 122 ? 8.945 -8.111 1.696 1.00 79.00 122 ALA A CA 1
ATOM 931 C C . ALA A 1 122 ? 10.381 -8.662 1.618 1.00 79.00 122 ALA A C 1
ATOM 933 O O . ALA A 1 122 ? 10.766 -9.245 0.603 1.00 79.00 122 ALA A O 1
ATOM 934 N N . GLN A 1 123 ? 11.156 -8.536 2.699 1.00 82.25 123 GLN A N 1
ATOM 935 C CA . GLN A 1 123 ? 12.534 -9.022 2.755 1.00 82.25 123 GLN A CA 1
ATOM 936 C C . GLN A 1 123 ? 12.624 -10.554 2.687 1.00 82.25 123 GLN A C 1
ATOM 938 O O . GLN A 1 123 ? 13.451 -11.089 1.947 1.00 82.25 123 GLN A O 1
ATOM 943 N N . VAL A 1 124 ? 11.748 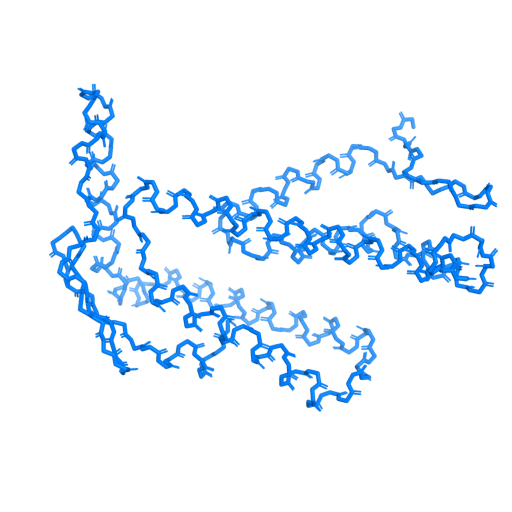-11.262 3.406 1.00 82.19 124 VAL A N 1
ATOM 944 C CA . VAL A 1 124 ? 11.617 -12.724 3.321 1.00 82.19 124 VAL A CA 1
ATOM 945 C C . VAL A 1 124 ? 11.247 -13.138 1.900 1.00 82.19 124 VAL A C 1
ATOM 947 O O . VAL A 1 124 ? 11.833 -14.081 1.377 1.00 82.19 124 VAL A O 1
ATOM 950 N N . GLY A 1 125 ? 10.350 -12.402 1.237 1.00 78.44 125 GLY A N 1
ATOM 951 C CA . GLY A 1 125 ? 10.020 -12.625 -0.170 1.00 78.44 125 GLY A CA 1
ATOM 952 C C . GLY A 1 125 ? 11.251 -12.577 -1.080 1.00 78.44 125 GLY A C 1
ATOM 953 O O . GLY A 1 125 ? 11.439 -13.473 -1.902 1.00 78.44 125 GLY A O 1
ATOM 954 N N . VAL A 1 126 ? 12.134 -11.588 -0.903 1.00 79.25 126 VAL A N 1
ATOM 955 C CA . VAL A 1 126 ? 13.400 -11.494 -1.657 1.00 79.25 126 VAL A CA 1
ATOM 956 C C . VAL A 1 126 ? 14.325 -12.675 -1.354 1.00 79.25 126 VAL A C 1
ATOM 958 O O . VAL A 1 126 ? 14.886 -13.256 -2.281 1.00 79.25 126 VAL A O 1
ATOM 961 N N . TRP A 1 127 ? 14.464 -13.060 -0.082 1.00 81.88 127 TRP A N 1
ATOM 962 C CA . TRP A 1 127 ? 15.319 -14.182 0.321 1.00 81.88 127 TRP A CA 1
ATOM 963 C C . TRP A 1 127 ? 14.834 -15.525 -0.225 1.00 81.88 127 TRP A C 1
ATOM 965 O O . TRP A 1 127 ? 15.630 -16.282 -0.771 1.00 81.88 127 TRP A O 1
ATOM 975 N N . VAL A 1 128 ? 13.532 -15.805 -0.131 1.00 80.06 128 VAL A N 1
ATOM 976 C CA . VAL A 1 128 ? 12.926 -17.062 -0.604 1.00 80.06 128 VAL A CA 1
ATOM 977 C C . VAL A 1 128 ? 13.005 -17.181 -2.124 1.00 80.06 128 VAL A C 1
ATOM 979 O O . VAL A 1 128 ? 13.173 -18.273 -2.656 1.00 80.06 128 VAL A O 1
ATOM 982 N N . THR A 1 129 ? 12.902 -16.061 -2.836 1.00 75.31 129 THR A N 1
ATOM 983 C CA . THR A 1 129 ? 12.894 -16.055 -4.303 1.00 75.31 129 THR A CA 1
ATOM 984 C C . THR A 1 129 ? 14.272 -15.868 -4.938 1.00 75.31 129 THR A C 1
ATOM 986 O O . THR A 1 129 ? 14.386 -15.853 -6.165 1.00 75.31 129 THR A O 1
ATOM 989 N N . GLY A 1 130 ? 15.319 -15.671 -4.129 1.00 71.38 130 GLY A N 1
ATOM 990 C CA . GLY A 1 130 ? 16.672 -15.369 -4.607 1.00 71.38 130 GLY A CA 1
ATOM 991 C C . GLY A 1 130 ? 16.765 -14.087 -5.445 1.00 71.38 130 GLY A C 1
ATOM 992 O O . GLY A 1 130 ? 17.731 -13.906 -6.180 1.00 71.38 130 GLY A O 1
ATOM 993 N N . GLY A 1 131 ? 15.747 -13.219 -5.397 1.00 65.25 131 GLY A N 1
ATOM 994 C CA . GLY A 1 131 ? 15.645 -12.019 -6.234 1.00 65.25 131 GLY A CA 1
ATOM 995 C C . GLY A 1 131 ? 15.434 -12.279 -7.733 1.00 65.25 131 GLY A C 1
ATOM 996 O O . GLY A 1 131 ? 15.486 -11.331 -8.515 1.00 65.25 131 GLY A O 1
ATOM 997 N N . GLN A 1 132 ? 15.188 -13.528 -8.151 1.00 64.62 132 GLN A N 1
ATOM 998 C CA . GLN A 1 132 ? 15.145 -13.931 -9.564 1.00 64.62 132 GLN A CA 1
ATOM 999 C C . GLN A 1 132 ? 13.816 -14.585 -9.971 1.00 64.62 132 GLN A C 1
ATOM 1001 O O . GLN A 1 132 ? 13.786 -15.553 -10.729 1.00 64.62 132 GLN A O 1
ATOM 1006 N N . VAL A 1 133 ? 12.680 -14.050 -9.515 1.00 67.69 133 VAL A N 1
ATOM 1007 C CA . VAL A 1 133 ? 11.387 -14.475 -10.074 1.00 67.69 133 VAL A CA 1
ATOM 1008 C C . VAL A 1 133 ? 11.226 -13.868 -11.461 1.00 67.69 133 VAL A C 1
ATOM 1010 O O . VAL A 1 133 ? 11.203 -12.645 -11.615 1.00 67.69 133 VAL A O 1
ATOM 1013 N N . ALA A 1 134 ? 11.073 -14.717 -12.478 1.00 73.88 134 ALA A N 1
ATOM 1014 C CA . ALA A 1 134 ? 10.689 -14.260 -13.807 1.00 73.88 134 ALA A CA 1
ATOM 1015 C C . ALA A 1 134 ? 9.389 -13.440 -13.720 1.00 73.88 134 ALA A C 1
ATOM 1017 O O . ALA A 1 134 ? 8.428 -13.862 -13.074 1.00 73.88 134 ALA A O 1
ATOM 1018 N N . ALA A 1 135 ? 9.337 -12.286 -14.391 1.00 69.19 135 ALA A N 1
ATOM 1019 C CA . ALA A 1 135 ? 8.208 -11.355 -14.293 1.00 69.19 135 ALA A CA 1
ATOM 1020 C C . ALA A 1 135 ? 6.847 -12.025 -14.574 1.00 69.19 135 ALA A C 1
ATOM 1022 O O . ALA A 1 135 ? 5.866 -11.732 -13.896 1.00 69.19 135 ALA A O 1
ATOM 1023 N N . ALA A 1 136 ? 6.807 -12.982 -15.506 1.00 74.12 136 ALA A N 1
ATOM 1024 C CA . ALA A 1 136 ? 5.608 -13.759 -15.818 1.00 74.12 136 ALA A CA 1
ATOM 1025 C C . ALA A 1 136 ? 5.130 -14.632 -14.641 1.00 74.12 136 ALA A C 1
ATOM 1027 O O . ALA A 1 136 ? 3.936 -14.678 -14.350 1.00 74.12 136 ALA A O 1
ATOM 1028 N N . VAL A 1 137 ? 6.053 -15.282 -13.923 1.00 78.44 137 VAL A N 1
ATOM 1029 C CA . VAL A 1 137 ? 5.733 -16.096 -12.737 1.00 78.44 137 VAL A CA 1
ATOM 1030 C C . VAL A 1 137 ? 5.233 -15.202 -11.606 1.00 78.44 137 VAL A C 1
ATOM 1032 O O . VAL A 1 137 ? 4.238 -15.526 -10.962 1.00 78.44 137 VAL A O 1
ATOM 1035 N N . TYR A 1 138 ? 5.863 -14.039 -11.412 1.00 73.69 138 TYR A N 1
ATOM 1036 C CA . TYR A 1 138 ? 5.410 -13.050 -10.436 1.00 73.69 138 TYR A CA 1
ATOM 1037 C C . TYR A 1 138 ? 3.981 -12.574 -10.730 1.00 73.69 138 TYR A C 1
ATOM 1039 O O . TYR A 1 138 ? 3.132 -12.614 -9.842 1.00 73.69 138 TYR A O 1
ATOM 1047 N N . MET A 1 139 ? 3.689 -12.187 -11.978 1.00 71.62 139 MET A N 1
ATOM 1048 C CA . MET A 1 139 ? 2.343 -11.775 -12.395 1.00 71.62 139 MET A CA 1
ATOM 1049 C C . MET A 1 139 ? 1.313 -12.897 -12.212 1.00 71.62 139 MET A C 1
ATOM 1051 O O . MET A 1 139 ? 0.206 -12.631 -11.750 1.00 71.62 139 MET A O 1
ATOM 1055 N N . GLY A 1 140 ? 1.676 -14.147 -12.519 1.00 80.88 140 GLY A N 1
ATOM 1056 C CA . GLY A 1 140 ? 0.803 -15.308 -12.334 1.00 80.88 140 GLY A CA 1
ATOM 1057 C C . GLY A 1 140 ? 0.461 -15.575 -10.864 1.00 80.88 140 GLY A C 1
ATOM 1058 O O . GLY A 1 140 ? -0.714 -15.694 -10.517 1.00 80.88 140 GLY A O 1
ATOM 1059 N N . ILE A 1 141 ? 1.471 -15.608 -9.986 1.00 81.50 141 ILE A N 1
ATOM 1060 C CA . ILE A 1 141 ? 1.278 -15.789 -8.536 1.00 81.50 141 ILE A CA 1
ATOM 1061 C C . ILE A 1 141 ? 0.468 -14.626 -7.956 1.00 81.50 141 ILE A C 1
ATOM 1063 O O . ILE A 1 141 ? -0.470 -14.845 -7.190 1.00 81.50 141 ILE A O 1
ATOM 1067 N N . PHE A 1 142 ? 0.791 -13.392 -8.350 1.00 78.88 142 PHE A N 1
ATOM 1068 C CA . PHE A 1 142 ? 0.073 -12.199 -7.917 1.00 78.88 142 PHE A CA 1
ATOM 1069 C C . PHE A 1 142 ? -1.399 -12.221 -8.355 1.00 78.88 142 PHE A C 1
ATOM 1071 O O . PHE A 1 142 ? -2.290 -11.934 -7.552 1.00 78.88 142 PHE A O 1
ATOM 1078 N N . GLY A 1 143 ? -1.676 -12.603 -9.604 1.00 82.94 143 GLY A N 1
ATOM 1079 C CA . GLY A 1 143 ? -3.037 -12.749 -10.118 1.00 82.94 143 GLY A CA 1
ATOM 1080 C C . GLY A 1 143 ? -3.839 -13.785 -9.330 1.00 82.94 143 GLY A C 1
ATOM 1081 O O . GLY A 1 143 ? -4.957 -13.502 -8.900 1.00 82.94 143 GLY A O 1
ATOM 1082 N N . LEU A 1 144 ? -3.245 -14.950 -9.049 1.00 87.62 144 LEU A N 1
ATOM 1083 C CA . LEU A 1 144 ? -3.879 -15.986 -8.230 1.00 87.62 144 LEU A CA 1
ATOM 1084 C C . LEU A 1 144 ? -4.166 -15.493 -6.803 1.00 87.62 144 LEU A C 1
ATOM 1086 O O . LEU A 1 144 ? -5.284 -15.648 -6.314 1.00 87.62 144 LEU A O 1
ATOM 1090 N N . ALA A 1 145 ? -3.191 -14.855 -6.150 1.00 84.62 145 ALA A N 1
ATOM 1091 C CA . ALA A 1 145 ? -3.371 -14.271 -4.823 1.00 84.62 145 ALA A CA 1
ATOM 1092 C C . ALA A 1 145 ? -4.491 -13.215 -4.814 1.00 84.62 145 ALA A C 1
ATOM 1094 O O . ALA A 1 145 ? -5.324 -13.195 -3.908 1.00 84.62 145 ALA A O 1
ATOM 1095 N N . THR A 1 146 ? -4.575 -12.393 -5.863 1.00 81.38 146 THR A N 1
ATOM 1096 C CA . THR A 1 146 ? -5.640 -11.394 -6.029 1.00 81.38 146 THR A CA 1
ATOM 1097 C C . THR A 1 146 ? -7.017 -12.052 -6.128 1.00 81.38 146 THR A C 1
ATOM 1099 O O . THR A 1 146 ? -7.957 -11.600 -5.473 1.00 81.38 146 THR A O 1
ATOM 1102 N N . TYR A 1 147 ? -7.152 -13.155 -6.874 1.00 87.19 147 TYR A N 1
ATOM 1103 C CA . TYR A 1 147 ? -8.405 -13.916 -6.931 1.00 87.19 147 TYR A CA 1
ATOM 1104 C C . TYR A 1 147 ? -8.791 -14.524 -5.581 1.00 87.19 147 TYR A C 1
ATOM 1106 O O . TYR A 1 147 ? -9.969 -14.503 -5.221 1.00 87.19 147 TYR A O 1
ATOM 1114 N N . LEU A 1 148 ? -7.822 -15.017 -4.804 1.00 87.38 148 LEU A N 1
ATOM 1115 C CA . LEU A 1 148 ? -8.080 -15.516 -3.450 1.00 87.38 148 LEU A CA 1
ATOM 1116 C C . LEU A 1 148 ? -8.583 -14.400 -2.527 1.00 87.38 148 LEU A C 1
ATOM 1118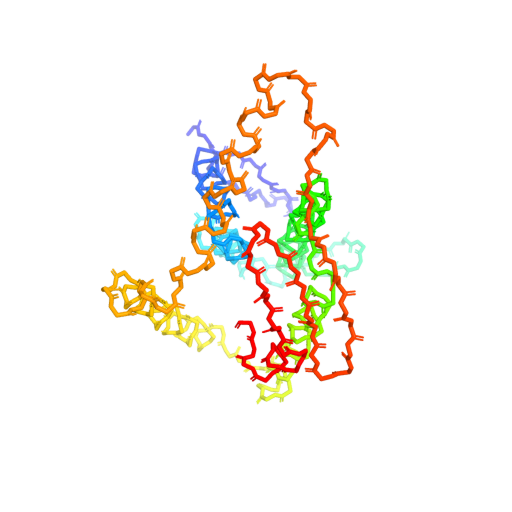 O O . LEU A 1 148 ? -9.564 -14.597 -1.811 1.00 87.38 148 LEU A O 1
ATOM 1122 N N . ILE A 1 149 ? -7.973 -13.212 -2.586 1.00 82.31 149 ILE A N 1
ATOM 1123 C CA . ILE A 1 149 ? -8.426 -12.037 -1.828 1.00 82.31 149 ILE A CA 1
ATOM 1124 C C . ILE A 1 149 ? -9.832 -11.621 -2.272 1.00 82.31 149 ILE A C 1
ATOM 1126 O O . ILE A 1 149 ? -10.689 -11.381 -1.422 1.00 82.31 149 ILE A O 1
ATOM 1130 N N . ALA A 1 150 ? -10.111 -11.591 -3.577 1.00 84.38 150 ALA A N 1
ATOM 1131 C CA . ALA A 1 150 ? -11.441 -11.281 -4.098 1.00 84.38 150 ALA A CA 1
ATOM 1132 C C . ALA A 1 150 ? -12.492 -12.291 -3.600 1.00 84.38 150 ALA A C 1
ATOM 1134 O O . ALA A 1 150 ? -13.548 -11.896 -3.100 1.00 84.38 150 ALA A O 1
ATOM 1135 N N . GLY A 1 151 ? -12.180 -13.590 -3.641 1.00 88.62 151 GLY A N 1
ATOM 1136 C CA . GLY A 1 151 ? -13.020 -14.644 -3.072 1.00 88.62 151 GLY A CA 1
ATOM 1137 C C . GLY A 1 151 ? -13.235 -14.472 -1.566 1.00 88.62 151 GLY A C 1
ATOM 1138 O O . GLY A 1 151 ? -14.362 -14.577 -1.077 1.00 88.62 151 GLY A O 1
ATOM 1139 N N . TYR A 1 152 ? -12.185 -14.113 -0.826 1.00 84.62 152 TYR A N 1
ATOM 1140 C CA . TYR A 1 152 ? -12.278 -13.803 0.598 1.00 84.62 152 TYR A CA 1
ATOM 1141 C C . TYR A 1 152 ? -13.147 -12.564 0.872 1.00 84.62 152 TYR A C 1
ATOM 1143 O O . TYR A 1 152 ? -13.939 -12.562 1.816 1.00 84.62 152 TYR A O 1
ATOM 1151 N N . MET A 1 153 ? -13.075 -11.519 0.043 1.00 83.75 153 MET A N 1
ATOM 1152 C CA . MET A 1 153 ? -13.957 -10.350 0.140 1.00 83.75 153 MET A CA 1
ATOM 1153 C C . MET A 1 153 ? -15.422 -10.717 -0.119 1.00 83.75 153 MET A C 1
ATOM 1155 O O . MET A 1 153 ? -16.297 -10.262 0.619 1.00 83.75 153 MET A O 1
ATOM 1159 N N . ILE A 1 154 ? -15.699 -11.588 -1.095 1.00 87.56 154 ILE A N 1
ATOM 1160 C CA . ILE A 1 154 ? -17.049 -12.122 -1.338 1.00 87.56 154 ILE A CA 1
ATOM 1161 C C . ILE A 1 154 ? -17.530 -12.917 -0.120 1.00 87.56 154 ILE A C 1
ATOM 1163 O O . ILE A 1 154 ? -18.644 -12.701 0.362 1.00 87.56 154 ILE A O 1
ATOM 1167 N N . TYR A 1 155 ? -16.681 -13.775 0.450 1.00 86.12 155 TYR A N 1
ATOM 1168 C CA . TYR A 1 155 ? -16.997 -14.487 1.687 1.00 86.12 155 TYR A CA 1
ATOM 1169 C C . TYR A 1 155 ? -17.318 -13.519 2.836 1.00 86.12 155 TYR A C 1
ATOM 1171 O O . TYR A 1 155 ? -18.273 -13.743 3.584 1.00 86.12 155 TYR A O 1
ATOM 1179 N N . GLN A 1 156 ? -16.607 -12.393 2.946 1.00 81.62 156 GLN A N 1
ATOM 1180 C CA . GLN A 1 156 ? -16.887 -11.364 3.951 1.00 81.62 156 GLN A CA 1
ATOM 1181 C C . GLN A 1 156 ? -18.272 -10.697 3.805 1.00 81.62 156 GLN A C 1
ATOM 1183 O O . GLN A 1 156 ? -18.763 -10.103 4.772 1.00 81.62 156 GLN A O 1
ATOM 1188 N N . LEU A 1 157 ? -18.948 -10.821 2.655 1.00 84.19 157 LEU A N 1
ATOM 1189 C CA . LEU A 1 157 ? -20.323 -10.338 2.466 1.00 84.19 157 LEU A CA 1
ATOM 1190 C C . LEU A 1 157 ? -21.382 -11.263 3.089 1.00 84.19 157 LEU A C 1
ATOM 1192 O O . LEU A 1 157 ? -22.515 -10.817 3.321 1.00 84.19 157 LEU A O 1
ATOM 1196 N N . THR A 1 158 ? -21.029 -12.511 3.409 1.00 88.56 158 THR A N 1
ATOM 1197 C CA . THR A 1 158 ? -21.953 -13.484 4.007 1.00 88.56 158 THR A CA 1
ATOM 1198 C C . THR A 1 158 ? -22.377 -13.094 5.432 1.00 88.56 158 THR A C 1
ATOM 1200 O O . THR A 1 158 ? -21.626 -12.446 6.172 1.00 88.56 158 THR A O 1
ATOM 1203 N N . PRO A 1 159 ? -23.581 -13.504 5.883 1.00 83.56 159 PRO A N 1
ATOM 1204 C CA . PRO A 1 159 ? -24.076 -13.180 7.222 1.00 83.56 159 PRO A CA 1
ATOM 1205 C C . PRO A 1 159 ? -23.181 -13.726 8.344 1.00 83.56 159 PRO A C 1
ATOM 1207 O O . PRO A 1 159 ? -23.077 -13.094 9.393 1.00 83.56 159 PRO A O 1
ATOM 1210 N N . ARG A 1 160 ? -22.492 -14.857 8.123 1.00 82.25 160 ARG A N 1
ATOM 1211 C CA . ARG A 1 160 ? -21.546 -15.439 9.091 1.00 82.25 160 ARG A CA 1
ATOM 1212 C C . ARG A 1 160 ? -20.359 -14.510 9.350 1.00 82.25 160 ARG A C 1
ATOM 1214 O O . ARG A 1 160 ? -20.096 -14.172 10.501 1.00 82.25 160 ARG A O 1
ATOM 1221 N N . ALA A 1 161 ? -19.707 -14.027 8.294 1.00 78.81 161 ALA A N 1
ATOM 1222 C CA . ALA A 1 161 ? -18.580 -13.104 8.414 1.00 78.81 161 ALA A CA 1
ATOM 1223 C C . ALA A 1 161 ? -19.002 -11.707 8.908 1.00 78.81 161 ALA A C 1
ATOM 1225 O O . ALA A 1 161 ? -18.258 -11.037 9.621 1.00 78.81 161 ALA A O 1
ATOM 1226 N N . LYS A 1 162 ? -20.225 -11.260 8.589 1.00 77.88 162 LYS A N 1
ATOM 1227 C CA . LYS A 1 162 ? -20.765 -10.002 9.130 1.00 77.88 162 LYS A CA 1
ATOM 1228 C C . LYS A 1 162 ? -20.974 -10.058 10.648 1.00 77.88 162 LYS A C 1
ATOM 1230 O O . LYS A 1 162 ? -20.734 -9.049 11.307 1.00 77.88 162 LYS A O 1
ATOM 1235 N N . ARG A 1 163 ? -21.385 -11.209 11.201 1.00 79.94 163 ARG A N 1
ATOM 1236 C CA . ARG A 1 163 ? -21.614 -11.385 12.648 1.00 79.94 163 ARG A CA 1
ATOM 1237 C C . ARG A 1 163 ? -20.333 -11.251 13.467 1.00 79.94 163 ARG A C 1
ATOM 1239 O O . ARG A 1 163 ? -20.363 -10.580 14.492 1.00 79.94 163 ARG A O 1
ATOM 1246 N N . SER A 1 164 ? -19.210 -11.799 12.998 1.00 75.38 164 SER A N 1
ATOM 1247 C CA . SER A 1 164 ? -17.931 -11.702 13.722 1.00 75.38 164 SER A CA 1
ATOM 1248 C C . SER A 1 164 ? -17.384 -10.272 13.806 1.00 75.38 164 SER A C 1
ATOM 1250 O O . SER A 1 164 ? -16.597 -9.970 14.695 1.00 75.38 164 SER A O 1
ATOM 1252 N N . LYS A 1 165 ? -17.830 -9.368 12.921 1.00 77.44 165 LYS A N 1
ATOM 1253 C CA . LYS A 1 165 ? -17.429 -7.951 12.896 1.00 77.44 165 LYS A CA 1
ATOM 1254 C C . LYS A 1 165 ? -18.507 -6.993 13.422 1.00 77.44 165 LYS A C 1
ATOM 1256 O O . LYS A 1 165 ? -18.371 -5.784 13.243 1.00 77.44 165 LYS A O 1
ATOM 1261 N N . LYS A 1 166 ? -19.582 -7.503 14.037 1.00 81.38 166 LYS A N 1
ATOM 1262 C CA . LYS A 1 166 ? -20.742 -6.697 14.459 1.00 81.38 166 LYS A CA 1
ATOM 1263 C C . LYS A 1 166 ? -20.355 -5.590 15.449 1.00 81.38 166 LYS A C 1
ATOM 1265 O O . LYS A 1 166 ? -20.602 -4.429 15.148 1.00 81.38 166 LYS A O 1
ATOM 1270 N N . ALA A 1 167 ? -19.664 -5.930 16.539 1.00 80.19 167 ALA A N 1
ATOM 1271 C CA . ALA A 1 167 ? -19.246 -4.963 17.563 1.00 80.19 167 ALA A CA 1
ATOM 1272 C C . ALA A 1 167 ? -18.371 -3.831 16.988 1.00 80.19 167 ALA A C 1
ATOM 1274 O O . ALA A 1 167 ? -18.630 -2.653 17.214 1.00 80.19 167 ALA A O 1
ATOM 1275 N N . GLY A 1 168 ? -17.392 -4.170 16.139 1.00 81.25 168 GLY A N 1
ATOM 1276 C CA . GLY A 1 168 ? -16.553 -3.171 15.468 1.00 81.25 168 GLY A CA 1
ATOM 1277 C C . GLY A 1 168 ? -17.330 -2.265 14.507 1.00 81.25 168 GLY A C 1
ATOM 1278 O O . GLY A 1 168 ? -17.068 -1.064 14.442 1.00 81.25 168 GLY A O 1
ATOM 1279 N N . LYS A 1 169 ? -18.312 -2.814 13.779 1.00 81.50 169 LYS A N 1
ATOM 1280 C CA . LYS A 1 169 ? -19.189 -2.023 12.902 1.00 81.50 169 LYS A CA 1
ATOM 1281 C C . LYS A 1 169 ? -20.089 -1.081 13.693 1.00 81.50 169 LYS A C 1
ATOM 1283 O O . LYS A 1 169 ? -20.235 0.067 13.290 1.00 81.50 169 LYS A O 1
ATOM 1288 N N . GLU A 1 170 ? -20.655 -1.539 14.803 1.00 87.06 170 GLU A N 1
ATOM 1289 C CA . GLU A 1 170 ? -21.490 -0.709 15.673 1.00 87.06 170 GLU A CA 1
ATOM 1290 C C . GLU A 1 170 ? -20.676 0.420 16.312 1.00 87.06 170 GLU A C 1
ATOM 1292 O O . GLU A 1 170 ? -21.091 1.573 16.243 1.00 87.06 170 GLU A O 1
ATOM 1297 N N . ALA A 1 171 ? -19.478 0.137 16.834 1.00 83.69 171 ALA A N 1
ATOM 1298 C CA . ALA A 1 171 ? -18.579 1.171 17.352 1.00 83.69 171 ALA A CA 1
ATOM 1299 C C . ALA A 1 171 ? -18.203 2.210 16.275 1.00 83.69 171 ALA A C 1
ATOM 1301 O O . ALA A 1 171 ? -18.202 3.413 16.538 1.00 83.69 171 ALA A O 1
ATOM 1302 N N . ALA A 1 172 ? -17.946 1.772 15.036 1.00 83.88 172 ALA A N 1
ATOM 1303 C CA . ALA A 1 172 ? -17.672 2.673 13.917 1.00 83.88 172 ALA A CA 1
ATOM 1304 C C . ALA A 1 172 ? -18.890 3.530 13.523 1.00 83.88 172 ALA A C 1
ATOM 1306 O O . ALA A 1 172 ? -18.726 4.705 13.197 1.00 83.88 172 ALA A O 1
ATOM 1307 N N . GLN A 1 173 ? -20.103 2.973 13.573 1.00 86.31 173 GLN A N 1
ATOM 1308 C CA . GLN A 1 173 ? -21.340 3.722 13.328 1.00 86.31 173 GLN A CA 1
ATOM 1309 C C . GLN A 1 173 ? -21.587 4.774 14.414 1.00 86.31 173 GLN A C 1
ATOM 1311 O O . GLN A 1 173 ? -21.854 5.926 14.077 1.00 86.31 173 GLN A O 1
ATOM 1316 N N . ARG A 1 174 ? -21.420 4.414 15.697 1.00 87.62 174 ARG A N 1
ATOM 1317 C CA . ARG A 1 174 ? -21.505 5.356 16.829 1.00 87.62 174 ARG A CA 1
ATOM 1318 C C . ARG A 1 174 ? -20.501 6.503 16.664 1.00 87.62 174 ARG A C 1
ATOM 1320 O O . ARG A 1 174 ? -20.855 7.666 16.836 1.00 87.62 174 ARG A O 1
ATOM 1327 N N . PHE A 1 175 ? -19.271 6.192 16.249 1.00 86.88 175 PHE A N 1
ATOM 1328 C CA . PHE A 1 175 ? -18.261 7.202 15.927 1.00 86.88 175 PHE A CA 1
ATOM 1329 C C . PHE A 1 175 ? -18.708 8.138 14.794 1.00 86.88 175 PHE A C 1
ATOM 1331 O O . PHE A 1 175 ? -18.642 9.354 14.941 1.00 86.88 175 PHE A O 1
ATOM 1338 N N . GLN A 1 176 ? -19.187 7.596 13.669 1.00 85.00 176 GLN A N 1
ATOM 1339 C CA . GLN A 1 176 ? -19.632 8.407 12.528 1.00 85.00 176 GLN A CA 1
ATOM 1340 C C . GLN A 1 176 ? -20.804 9.326 12.884 1.00 85.00 176 GLN A C 1
ATOM 1342 O O . GLN A 1 176 ? -20.814 10.486 12.470 1.00 85.00 176 GLN A O 1
ATOM 1347 N N . GLN A 1 177 ? -21.762 8.826 13.667 1.00 87.56 177 GLN A N 1
ATOM 1348 C CA . GLN A 1 177 ? -22.870 9.624 14.189 1.00 87.56 177 GLN A CA 1
ATOM 1349 C C . GLN A 1 177 ? -22.342 10.776 15.043 1.00 87.56 177 GLN A C 1
ATOM 1351 O O . GLN A 1 177 ? -22.679 11.929 14.781 1.00 87.56 177 GLN A O 1
ATOM 1356 N N . L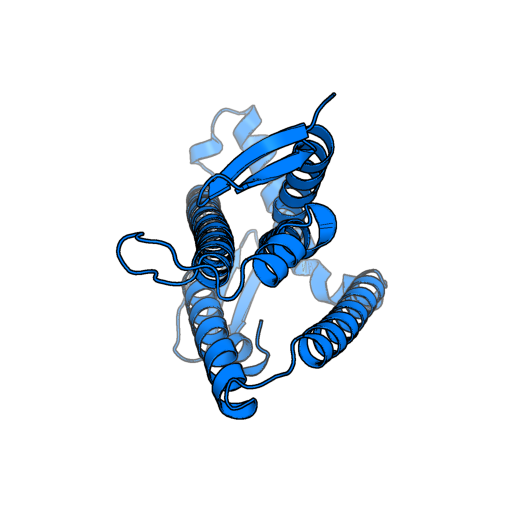YS A 1 178 ? -21.413 10.496 15.967 1.00 84.81 178 LYS A N 1
ATOM 1357 C CA . LYS A 1 178 ? -20.841 11.534 16.828 1.00 84.81 178 LYS A CA 1
ATOM 1358 C C . LYS A 1 178 ? -20.039 12.584 16.060 1.00 84.81 178 LYS A C 1
ATOM 1360 O O . LYS A 1 178 ? -20.136 13.769 16.363 1.00 84.81 178 LYS A O 1
ATOM 1365 N N . VAL A 1 179 ? -19.283 12.175 15.039 1.00 85.69 179 VAL A N 1
ATOM 1366 C CA . VAL A 1 179 ? -18.582 13.107 14.139 1.00 85.69 179 VAL A CA 1
ATOM 1367 C C . VAL A 1 179 ? -19.573 14.018 13.422 1.00 85.69 179 VAL A C 1
ATOM 1369 O O . VAL A 1 179 ? -19.325 15.218 13.324 1.00 85.69 179 VAL A O 1
ATOM 1372 N N . LYS A 1 180 ? -20.684 13.468 12.920 1.00 86.00 180 LYS A N 1
ATOM 1373 C CA . LYS A 1 180 ? -21.714 14.248 12.229 1.00 86.00 180 LYS A CA 1
ATOM 1374 C C . LYS A 1 180 ? -22.364 15.265 13.172 1.00 86.00 180 LYS A C 1
ATOM 1376 O O . LYS A 1 180 ? -22.382 16.446 12.841 1.00 86.00 180 LYS A O 1
ATOM 1381 N N . GLU A 1 181 ? -22.786 14.832 14.359 1.00 87.50 181 GLU A N 1
ATOM 1382 C CA . GLU A 1 181 ? -23.370 15.703 15.391 1.00 87.50 181 GLU A CA 1
ATOM 1383 C C . GLU A 1 181 ? -22.431 16.854 15.774 1.00 87.50 181 GLU A C 1
ATOM 1385 O O . GLU A 1 181 ? -22.816 18.020 15.755 1.00 87.50 181 GLU A O 1
ATOM 1390 N N . LEU A 1 182 ? -21.169 16.545 16.088 1.00 85.69 182 LEU A N 1
ATOM 1391 C CA . LEU A 1 182 ? -20.193 17.559 16.490 1.00 85.69 182 LEU A CA 1
ATOM 1392 C C . LEU A 1 182 ? -19.831 18.506 15.343 1.00 85.69 182 LEU A C 1
ATOM 1394 O O . LEU A 1 182 ? -19.485 19.661 15.590 1.00 85.69 182 LEU A O 1
ATOM 1398 N N . ARG A 1 183 ? -19.913 18.045 14.089 1.00 85.31 183 ARG A N 1
ATOM 1399 C CA . ARG A 1 183 ? -19.700 18.891 12.910 1.00 85.31 183 ARG A CA 1
ATOM 1400 C C . ARG A 1 183 ? -20.838 19.884 12.725 1.00 85.31 183 ARG A C 1
ATOM 1402 O O . ARG A 1 183 ? -20.565 21.050 12.468 1.00 85.31 183 ARG A O 1
ATOM 1409 N N . GLU A 1 184 ? -22.079 19.435 12.886 1.00 88.81 184 GLU A N 1
ATOM 1410 C CA . GLU A 1 184 ? -23.274 20.288 12.832 1.00 88.81 184 GLU A CA 1
ATOM 1411 C C . GLU A 1 184 ? -23.281 21.324 13.966 1.00 88.81 184 GLU A C 1
ATOM 1413 O O . GLU A 1 184 ? -23.696 22.460 13.768 1.00 88.81 184 GLU A O 1
ATOM 1418 N N . GLN A 1 185 ? -22.739 20.966 15.132 1.00 86.31 185 GLN A N 1
ATOM 1419 C CA . GLN A 1 185 ? -22.637 21.850 16.298 1.00 86.31 185 GLN A CA 1
ATOM 1420 C C . GLN A 1 185 ? -21.388 22.751 16.297 1.00 86.31 185 GLN A C 1
ATOM 1422 O O . GLN A 1 185 ? -21.197 23.523 17.234 1.00 86.31 185 GLN A O 1
ATOM 1427 N N . GLY A 1 186 ? -20.496 22.639 15.304 1.00 83.75 186 GLY A N 1
ATOM 1428 C CA . GLY A 1 186 ? -19.222 23.377 15.275 1.00 83.75 186 GLY A CA 1
ATOM 1429 C C . GLY A 1 186 ? -18.222 22.972 16.374 1.00 83.75 186 GLY A C 1
ATOM 1430 O O . GLY A 1 186 ? -17.219 23.650 16.591 1.00 83.75 186 GLY A O 1
ATOM 1431 N N . LYS A 1 187 ? -18.459 21.849 17.058 1.00 84.94 187 LYS A N 1
ATOM 1432 C CA . LYS A 1 187 ? -17.708 21.359 18.226 1.00 84.94 187 LYS A CA 1
ATOM 1433 C C . LYS A 1 187 ? -16.826 20.154 17.913 1.00 84.94 187 LYS A C 1
ATOM 1435 O O . LYS A 1 187 ? -16.585 19.299 18.758 1.00 84.94 187 LYS A O 1
ATOM 1440 N N . LEU A 1 188 ? -16.293 20.080 16.693 1.00 76.56 188 LEU A N 1
ATOM 1441 C CA . LEU A 1 188 ? -15.468 18.947 16.250 1.00 76.56 188 LEU A CA 1
ATOM 1442 C C . LEU A 1 188 ? -14.246 18.681 17.156 1.00 76.56 188 LEU A C 1
ATOM 1444 O O . LEU A 1 188 ? -13.748 17.561 17.215 1.00 76.56 188 LEU A O 1
ATOM 1448 N N . HIS A 1 189 ? -13.771 19.701 17.875 1.00 76.44 189 HIS A N 1
ATOM 1449 C CA . HIS A 1 189 ? -12.668 19.604 18.831 1.00 76.44 189 HIS A CA 1
ATOM 1450 C C . HIS A 1 189 ? -12.989 18.714 20.051 1.00 76.44 189 HIS A C 1
ATOM 1452 O O . HIS A 1 189 ? -12.078 18.083 20.596 1.00 76.44 189 HIS A O 1
ATOM 1458 N N . GLU A 1 190 ? -14.269 18.598 20.428 1.00 79.56 190 GLU A N 1
ATOM 1459 C CA . GLU A 1 190 ? -14.763 17.732 21.511 1.00 79.56 190 GLU A CA 1
ATOM 1460 C C . GLU A 1 190 ? -14.812 16.246 21.107 1.00 79.56 190 GLU A C 1
ATOM 1462 O O . GLU A 1 190 ? -15.183 15.396 21.914 1.00 79.56 190 GLU A O 1
ATOM 1467 N N . LEU A 1 191 ? -14.429 15.899 19.869 1.00 80.38 191 LEU A N 1
ATOM 1468 C CA . LEU A 1 191 ? -14.430 14.515 19.407 1.00 80.38 191 LEU A CA 1
ATOM 1469 C C . LEU A 1 191 ? -13.549 13.657 20.314 1.00 80.38 191 LEU A C 1
ATOM 1471 O O . LEU A 1 191 ? -12.343 13.886 20.449 1.00 80.38 191 LEU A O 1
ATOM 1475 N N . GLU A 1 192 ? -14.154 12.648 20.921 1.00 78.62 192 GLU A N 1
ATOM 1476 C CA . GLU A 1 192 ? -13.443 11.662 21.717 1.00 78.62 192 GLU A CA 1
ATOM 1477 C C . GLU A 1 192 ? -12.852 10.606 20.784 1.00 78.62 192 GLU A C 1
ATOM 1479 O O . GLU A 1 192 ? -13.475 10.218 19.794 1.00 78.62 192 GLU A O 1
ATOM 1484 N N . GLY A 1 193 ? -11.624 10.186 21.073 1.00 80.62 193 GLY A N 1
ATOM 1485 C CA . GLY A 1 193 ? -10.908 9.178 20.304 1.00 80.62 193 GLY A CA 1
ATOM 1486 C C . GLY A 1 193 ? -10.754 7.872 21.065 1.00 80.62 193 GLY A C 1
ATOM 1487 O O . GLY A 1 193 ? -11.577 7.507 21.902 1.00 80.62 193 GLY A O 1
ATOM 1488 N N . ILE A 1 194 ? -9.651 7.186 20.792 1.00 82.00 194 ILE A N 1
ATOM 1489 C CA . ILE A 1 194 ? -9.234 6.012 21.557 1.00 82.00 194 ILE A CA 1
ATOM 1490 C C . ILE A 1 194 ? -8.983 6.385 23.026 1.00 82.00 194 ILE A C 1
ATOM 1492 O O . ILE A 1 194 ? -8.300 7.366 23.324 1.00 82.00 194 ILE A O 1
ATOM 1496 N N . ARG A 1 195 ? -9.507 5.567 23.941 1.00 79.12 195 ARG A N 1
ATOM 1497 C CA . ARG A 1 195 ? -9.341 5.682 25.395 1.00 79.12 195 ARG A CA 1
ATOM 1498 C C . ARG A 1 195 ? -8.649 4.450 25.967 1.00 79.12 195 ARG A C 1
ATOM 1500 O O . ARG A 1 195 ? -8.612 3.403 25.327 1.00 79.12 195 ARG A O 1
ATOM 1507 N N . ASN A 1 196 ? -8.096 4.580 27.175 1.00 77.19 196 ASN A N 1
ATOM 1508 C CA . ASN A 1 196 ? -7.517 3.470 27.943 1.00 77.19 196 ASN A CA 1
ATOM 1509 C C . ASN A 1 196 ? -6.519 2.607 27.148 1.00 77.19 196 ASN A C 1
ATOM 1511 O O . ASN A 1 196 ? -6.500 1.383 27.279 1.00 77.19 196 ASN A O 1
ATOM 1515 N N . LEU A 1 197 ? -5.689 3.248 26.317 1.00 82.69 197 LEU A N 1
ATOM 1516 C CA . LEU A 1 197 ? -4.665 2.565 25.535 1.00 82.69 197 LEU A CA 1
ATOM 1517 C C . LEU A 1 197 ? -3.618 1.960 26.479 1.00 82.69 197 LEU A C 1
ATOM 1519 O O . LEU A 1 197 ? -2.784 2.672 27.034 1.00 82.69 197 LEU A O 1
ATOM 1523 N N . LYS A 1 198 ? -3.646 0.638 26.634 1.00 82.44 198 LYS A N 1
ATOM 1524 C CA . LYS A 1 198 ? -2.616 -0.125 27.340 1.00 82.44 198 LYS A CA 1
ATOM 1525 C C . LYS A 1 198 ? -1.806 -0.896 26.316 1.00 82.44 198 LYS A C 1
ATOM 1527 O O . LYS A 1 198 ? -2.349 -1.689 25.546 1.00 82.44 198 LYS A O 1
ATOM 1532 N N . VAL A 1 199 ? -0.504 -0.653 26.312 1.00 83.50 199 VAL A N 1
ATOM 1533 C CA . VAL A 1 199 ? 0.443 -1.305 25.409 1.00 83.50 199 VAL A CA 1
ATOM 1534 C C . VAL A 1 199 ? 1.248 -2.311 26.217 1.00 83.50 199 VAL A C 1
ATOM 1536 O O . VAL A 1 199 ? 1.881 -1.943 27.202 1.00 83.50 199 VAL A O 1
ATOM 1539 N N . SER A 1 200 ? 1.216 -3.578 25.815 1.00 82.00 200 SER A N 1
ATOM 1540 C CA . SER A 1 200 ? 2.121 -4.613 26.312 1.00 82.00 200 SER A CA 1
ATOM 1541 C C . SER A 1 200 ? 2.911 -5.220 25.154 1.00 82.00 200 SER A C 1
ATOM 1543 O O . SER A 1 200 ? 2.607 -4.984 23.984 1.00 82.00 200 SER A O 1
ATOM 1545 N N . LEU A 1 201 ? 3.930 -6.023 25.464 1.00 73.75 201 LEU A N 1
ATOM 1546 C CA . LEU A 1 201 ? 4.742 -6.684 24.439 1.00 73.75 201 LEU A CA 1
ATOM 1547 C C . LEU A 1 201 ? 3.906 -7.625 23.552 1.00 73.75 201 LEU A C 1
ATOM 1549 O O . LEU A 1 201 ? 4.169 -7.775 22.364 1.00 73.75 201 LEU A O 1
ATOM 1553 N N . THR A 1 202 ? 2.884 -8.257 24.132 1.00 76.25 202 THR A N 1
ATOM 1554 C CA . THR A 1 202 ? 2.081 -9.289 23.467 1.00 76.25 202 THR A CA 1
ATOM 1555 C C . THR A 1 202 ? 0.748 -8.765 22.952 1.00 76.25 202 THR A C 1
ATOM 1557 O O . THR A 1 202 ? 0.231 -9.291 21.966 1.00 76.25 202 THR A O 1
ATOM 1560 N N . ALA A 1 203 ? 0.181 -7.735 23.585 1.00 81.62 203 ALA A N 1
ATOM 1561 C CA . ALA A 1 203 ? -1.123 -7.210 23.218 1.00 81.62 203 ALA A CA 1
ATOM 1562 C C . ALA A 1 203 ? -1.279 -5.712 23.502 1.00 81.62 203 ALA A C 1
ATOM 1564 O O . ALA A 1 203 ? -0.833 -5.193 24.522 1.00 81.62 203 ALA A O 1
ATOM 1565 N N . THR A 1 204 ? -2.019 -5.034 22.635 1.00 84.19 204 THR A N 1
ATOM 1566 C CA . THR A 1 204 ? -2.494 -3.672 22.856 1.00 84.19 204 THR A CA 1
ATOM 1567 C C . THR A 1 204 ? -3.999 -3.702 23.073 1.00 84.19 204 THR A C 1
ATOM 1569 O O . THR A 1 204 ? -4.747 -4.168 22.214 1.00 84.19 204 THR A O 1
ATOM 1572 N N . THR A 1 205 ? -4.454 -3.213 24.225 1.00 85.12 205 THR A N 1
ATOM 1573 C CA . THR A 1 205 ? -5.883 -3.060 24.523 1.00 85.12 205 THR A CA 1
ATOM 1574 C C . THR A 1 205 ? -6.267 -1.598 24.515 1.00 85.12 205 THR A C 1
ATOM 1576 O O . THR A 1 205 ? -5.513 -0.765 25.016 1.00 85.12 205 THR A O 1
ATOM 1579 N N . PHE A 1 206 ? -7.432 -1.283 23.971 1.00 86.44 206 PHE A N 1
ATOM 1580 C CA . PHE A 1 206 ? -7.934 0.080 23.931 1.00 86.44 206 PHE A CA 1
ATOM 1581 C C . PHE A 1 206 ? -9.455 0.097 23.869 1.00 86.44 206 PHE A C 1
ATOM 1583 O O . PHE A 1 206 ? -10.067 -0.815 23.318 1.00 86.44 206 PHE A O 1
ATOM 1590 N N . ASP A 1 207 ? -10.050 1.163 24.382 1.00 85.12 207 ASP A N 1
ATOM 1591 C CA . ASP A 1 207 ? -11.486 1.386 24.318 1.00 85.12 207 ASP A CA 1
ATOM 1592 C C . ASP A 1 207 ? -11.803 2.365 23.193 1.00 85.12 207 ASP A C 1
ATOM 1594 O O . ASP A 1 207 ? -11.134 3.389 23.015 1.00 85.12 207 ASP A O 1
ATOM 1598 N N . PHE A 1 208 ? -12.840 2.061 22.422 1.00 84.25 208 PHE A N 1
ATOM 1599 C CA . PHE A 1 208 ? -13.303 2.916 21.341 1.00 84.25 208 PHE A CA 1
ATOM 1600 C C . PHE A 1 208 ? -14.830 2.876 21.254 1.00 84.25 208 PHE A C 1
ATOM 1602 O O . PHE A 1 208 ? -15.420 1.835 20.981 1.00 84.25 208 PHE A O 1
ATOM 1609 N N . TYR A 1 209 ? -15.470 4.025 21.502 1.00 80.75 209 TYR A N 1
ATOM 1610 C CA . TYR A 1 209 ? -16.923 4.233 21.381 1.00 80.75 209 TYR A CA 1
ATOM 1611 C C . TYR A 1 209 ? -17.791 3.144 22.036 1.00 80.75 209 TYR A C 1
ATOM 1613 O O . TYR A 1 209 ? -18.766 2.668 21.454 1.00 80.75 209 TYR A O 1
ATOM 1621 N N . GLY A 1 210 ? -17.456 2.781 23.278 1.00 75.00 210 GLY A N 1
ATOM 1622 C CA . GLY A 1 210 ? -18.231 1.844 24.099 1.00 75.00 210 GLY A CA 1
ATOM 1623 C C . GLY A 1 210 ? -17.906 0.367 23.872 1.00 75.00 210 GLY A C 1
ATOM 1624 O O . GLY A 1 210 ? -18.650 -0.476 24.352 1.00 75.00 210 GLY A O 1
ATOM 1625 N N . GLU A 1 211 ? -16.828 0.055 23.151 1.00 81.81 211 GLU A N 1
ATOM 1626 C CA . GLU A 1 211 ? -16.307 -1.306 22.995 1.00 81.81 211 GLU A CA 1
ATOM 1627 C C . GLU A 1 211 ? -14.824 -1.355 23.383 1.00 81.81 211 GLU A C 1
ATOM 1629 O O . GLU A 1 211 ? -14.054 -0.456 23.027 1.00 81.81 211 GLU A O 1
ATOM 1634 N N . SER A 1 212 ? -14.419 -2.422 24.075 1.00 83.31 212 SER A N 1
ATOM 1635 C CA . SER A 1 212 ? -13.017 -2.702 24.400 1.00 83.31 212 SER A CA 1
ATOM 1636 C C . SER A 1 212 ? -12.417 -3.648 23.365 1.00 83.31 212 SER A C 1
ATOM 1638 O O . SER A 1 212 ? -12.883 -4.771 23.168 1.00 83.31 212 SER A O 1
ATOM 1640 N N . PHE A 1 213 ? -11.340 -3.216 22.721 1.00 83.94 213 PHE A N 1
ATOM 1641 C CA . PHE A 1 213 ? -10.611 -3.987 21.724 1.00 83.94 213 PHE A CA 1
ATOM 1642 C C . PHE A 1 213 ? -9.305 -4.519 22.306 1.00 83.94 213 PHE A C 1
ATOM 1644 O O . PHE A 1 213 ? -8.593 -3.819 23.024 1.00 83.94 213 PHE A O 1
ATOM 1651 N N . LYS A 1 214 ? -8.963 -5.761 21.953 1.00 85.50 214 LYS A N 1
ATOM 1652 C CA . LYS A 1 214 ? -7.672 -6.390 22.251 1.00 85.50 214 LYS A CA 1
ATOM 1653 C C . LYS A 1 214 ? -7.013 -6.809 20.945 1.00 85.50 214 LYS A C 1
ATOM 1655 O O . LYS A 1 214 ? -7.515 -7.686 20.248 1.00 85.50 214 LYS A O 1
ATOM 1660 N N . LEU A 1 215 ? -5.885 -6.189 20.630 1.00 77.88 215 LEU A N 1
ATOM 1661 C CA . LEU A 1 215 ? -5.048 -6.518 19.484 1.00 77.88 215 LEU A CA 1
ATOM 1662 C C . LEU A 1 215 ? -3.843 -7.319 19.958 1.00 77.88 215 LEU A C 1
ATOM 1664 O O . LEU A 1 2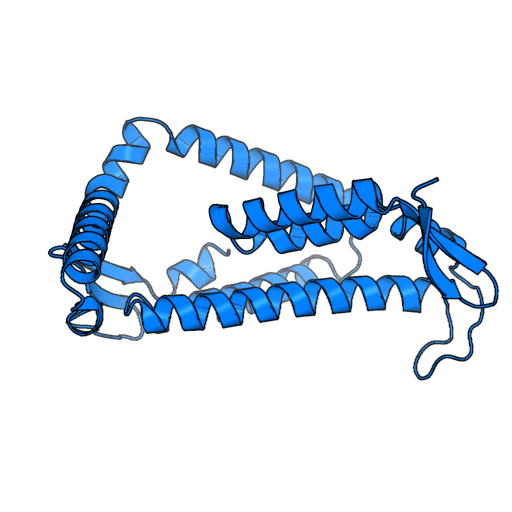15 ? -3.211 -6.956 20.944 1.00 77.88 215 LEU A O 1
ATOM 1668 N N . SER A 1 216 ? -3.517 -8.400 19.255 1.00 80.69 216 SER A N 1
ATOM 1669 C CA . SER A 1 216 ? -2.233 -9.079 19.425 1.00 80.69 216 SER A CA 1
ATOM 1670 C C . SER A 1 216 ? -1.167 -8.324 18.636 1.00 80.69 216 SER A C 1
ATOM 1672 O O . SER A 1 216 ? -1.349 -8.086 17.444 1.00 80.69 216 SER A O 1
ATOM 1674 N N . ASN A 1 217 ? -0.054 -7.974 19.280 1.00 75.94 217 ASN A N 1
ATOM 1675 C CA . ASN A 1 217 ? 1.006 -7.186 18.644 1.00 75.94 217 ASN A CA 1
ATOM 1676 C C . ASN A 1 217 ? 1.885 -8.014 17.698 1.00 75.94 217 ASN A C 1
ATOM 1678 O O . ASN A 1 217 ? 2.587 -7.442 16.872 1.00 75.94 217 ASN A O 1
ATOM 1682 N N . TYR A 1 218 ? 1.818 -9.345 17.772 1.00 71.75 218 TYR A N 1
ATOM 1683 C CA . TYR A 1 218 ? 2.576 -10.258 16.911 1.00 71.75 218 TYR A CA 1
ATOM 1684 C C . TYR A 1 218 ? 1.734 -10.875 15.790 1.00 71.75 218 TYR A C 1
ATOM 1686 O O . TYR A 1 218 ? 2.286 -11.292 14.778 1.00 71.75 218 TYR A O 1
ATOM 1694 N N . SER A 1 219 ? 0.404 -10.933 15.928 1.00 67.69 219 SER A N 1
ATOM 1695 C CA . SER A 1 219 ? -0.459 -11.493 14.876 1.00 67.69 219 SER A CA 1
ATOM 1696 C C . SER A 1 219 ? -0.256 -10.817 13.509 1.00 67.69 219 SER A C 1
ATOM 1698 O O . SER A 1 219 ? -0.205 -11.546 12.522 1.00 67.69 219 SER A O 1
ATOM 1700 N N . PRO A 1 220 ? -0.075 -9.484 13.415 1.00 63.66 220 PRO A N 1
ATOM 1701 C CA . PRO A 1 220 ? 0.250 -8.824 12.149 1.00 63.66 220 PRO A CA 1
ATOM 1702 C C . PRO A 1 220 ? 1.600 -9.230 11.541 1.00 63.66 220 PRO A C 1
ATOM 1704 O O . PRO A 1 220 ? 1.767 -9.165 10.330 1.00 63.66 220 PRO A O 1
ATOM 1707 N N . LEU A 1 221 ? 2.558 -9.664 12.366 1.00 60.88 221 LEU A N 1
ATOM 1708 C CA . LEU A 1 221 ? 3.879 -10.109 11.912 1.00 60.88 221 LEU A CA 1
ATOM 1709 C C . LEU A 1 221 ? 3.834 -11.519 11.303 1.00 60.88 221 LEU A C 1
ATOM 1711 O O . LEU A 1 221 ? 4.638 -11.832 10.434 1.00 60.88 221 LEU A O 1
ATOM 1715 N N . ILE A 1 222 ? 2.909 -12.367 11.768 1.00 58.97 222 ILE A N 1
ATOM 1716 C CA . ILE A 1 222 ? 2.796 -13.778 11.357 1.00 58.97 222 ILE A CA 1
ATOM 1717 C C . ILE A 1 222 ? 1.864 -13.942 10.160 1.00 58.97 222 ILE A C 1
ATOM 1719 O O . ILE A 1 222 ? 2.145 -14.722 9.256 1.00 58.97 222 ILE A O 1
ATOM 1723 N N . VAL A 1 223 ? 0.735 -13.232 10.163 1.00 53.88 223 VAL A N 1
ATOM 1724 C CA . VAL A 1 223 ? -0.279 -13.369 9.108 1.00 53.88 223 VAL A CA 1
ATOM 1725 C C . VAL A 1 223 ? 0.158 -12.648 7.826 1.00 53.88 223 VAL A C 1
ATOM 1727 O O . VAL A 1 223 ? -0.377 -12.934 6.759 1.00 53.88 223 VAL A O 1
ATOM 1730 N N . GLY A 1 224 ? 1.174 -11.780 7.914 1.00 49.41 224 GLY A N 1
ATOM 1731 C CA . GLY A 1 224 ? 1.556 -10.898 6.820 1.00 49.41 224 GLY A CA 1
ATOM 1732 C C . GLY A 1 224 ? 0.469 -9.858 6.546 1.00 49.41 224 GLY A C 1
ATOM 1733 O O . GLY A 1 224 ? -0.618 -9.895 7.128 1.00 49.41 224 GLY A O 1
ATOM 1734 N N . PHE A 1 225 ? 0.801 -8.892 5.696 1.00 41.41 225 PHE A N 1
ATOM 1735 C CA . PHE A 1 225 ? -0.173 -7.950 5.152 1.00 41.41 225 PHE A CA 1
ATOM 1736 C C . PHE A 1 225 ? -1.176 -8.671 4.242 1.00 41.41 225 PHE A C 1
ATOM 1738 O O . PHE A 1 225 ? -0.723 -9.546 3.469 1.00 41.41 225 PHE A O 1
#

Radius of gyration: 22.1 Å; chains: 1; bounding box: 48×40×58 Å

Sequence (225 aa):
MLDVVWADIDGTQITVNALVYLLWFIWVGWIFSTVGAFGGIMAGVGHLSVFGIGDWAAKMKGVKVNIPGYTDAGKYLTDTIRFGNSVQTWFNAIASTINWQMQKRLVWPAGISLGIGGVLGAQVGVWVTGGQVAAAVYMGIFGLATYLIAGYMIYQLTPRAKRSKKAGKEAAQRFQQKVKELREQGKLHELEGIRNLKVSLTATTFDFYGESFKLSNYSPLIVGF

Foldseek 3Di:
DQWDQPDQFPNDTQTFRVVLVVVQVVVLVVCCVPVNLVSLVSLLCCCCPVRVLVVVLVVQAPPAGDDVPDGTPSVVSVVVSVVVSVVVNVVSVVVVQVVCVLLQADPPLLVVLLVVLQVVVVVVVCVVCVVDDDPVNVVVVVVVVVVVVVVVVVVCVDPVVCVVCVVVVVLVVLLVVVCVVCVVVVNNVPRDHWAPFDDDPQWTWIDGNHDIDIDGSCPSNVVDD